Protein AF-A0A7V1PQR9-F1 (afdb_monomer)

pLDDT: mean 88.61, std 15.2, range [38.12, 98.69]

Solvent-accessible surface area (backbone atoms only — not comparable to full-atom values): 11289 Å² total; per-residue (Å²): 134,86,86,82,81,80,55,81,64,57,59,56,56,56,57,68,72,70,58,78,80,73,73,74,70,80,68,86,73,89,49,78,72,60,75,70,51,70,98,61,68,96,77,78,76,81,74,62,61,54,58,52,37,51,54,48,45,60,56,41,72,26,76,81,42,78,59,92,65,45,38,40,35,47,80,37,74,85,39,72,44,43,67,91,44,56,30,63,30,37,55,85,46,90,71,52,96,56,80,89,54,36,38,31,73,56,44,52,50,52,51,45,49,26,39,79,58,71,42,59,43,66,65,44,97,90,36,40,55,59,56,23,52,53,33,24,34,22,51,78,81,68,70,68,44,32,27,36,38,49,82,71,77,79,91,79,47,73,64,50,51,41,50,28,41,59,40,44,57,54,45,39,74,75,48,63,86,40,83,61,47,67,66,73,74,108

Foldseek 3Di:
DDDDDDDPVNVVVVVVVPDPPPPVVVPDDDDVVVVVDPPDDPDDDDPPLLVVLQVVLVQQVDQPDDDQQDDQKDKAQCFDQCNVDIAMAGDPDRVDPCSRWHFLLVLLVSCLSNVVSPHQCCADPNDHNLLRSCLQQQHPVPQLARFGGSDDHDDDDPCRRPNSRVSLVSSCVSPVPHDCSVVSVD

Structure (mmCIF, N/CA/C/O backbone):
data_AF-A0A7V1PQR9-F1
#
_entry.id   AF-A0A7V1PQR9-F1
#
loop_
_atom_site.group_PDB
_atom_site.id
_atom_site.type_symbol
_atom_site.label_atom_id
_atom_site.label_alt_id
_atom_site.label_comp_id
_atom_site.label_asym_id
_atom_site.label_entity_id
_atom_site.label_seq_id
_atom_site.pdbx_PDB_ins_code
_atom_site.Cartn_x
_atom_site.Cartn_y
_atom_site.Cartn_z
_atom_site.occupancy
_atom_site.B_iso_or_equiv
_atom_site.auth_seq_id
_atom_site.auth_comp_id
_atom_site.auth_asym_id
_atom_site.auth_atom_id
_atom_site.pdbx_PDB_model_num
ATOM 1 N N . MET A 1 1 ? -45.509 51.169 -51.512 1.00 40.53 1 MET A N 1
ATOM 2 C CA . MET A 1 1 ? -44.144 50.736 -51.896 1.00 40.53 1 MET A CA 1
ATOM 3 C C . MET A 1 1 ? -43.668 49.661 -50.926 1.00 40.53 1 MET A C 1
ATOM 5 O O . MET A 1 1 ? -44.058 49.693 -49.768 1.00 40.53 1 MET A O 1
ATOM 9 N N . ARG A 1 2 ? -42.967 48.651 -51.453 1.00 38.12 2 ARG A N 1
ATOM 10 C CA . ARG A 1 2 ? -42.814 47.282 -50.921 1.00 38.12 2 ARG A CA 1
ATOM 11 C C . ARG A 1 2 ? -42.112 47.197 -49.556 1.00 38.12 2 ARG A C 1
ATOM 13 O O . ARG A 1 2 ? -41.020 47.724 -49.393 1.00 38.12 2 ARG A O 1
ATOM 20 N N . ARG A 1 3 ? -42.704 46.436 -48.625 1.00 45.41 3 ARG A N 1
ATOM 21 C CA . ARG A 1 3 ? -42.020 45.905 -47.434 1.00 45.41 3 ARG A CA 1
ATOM 22 C C . ARG A 1 3 ? -41.082 44.777 -47.874 1.00 45.41 3 ARG A C 1
ATOM 24 O O . ARG A 1 3 ? -41.536 43.816 -48.491 1.00 45.41 3 ARG A O 1
ATOM 31 N N . VAL A 1 4 ? -39.791 44.910 -47.585 1.00 52.75 4 VAL A N 1
ATOM 32 C CA . VAL A 1 4 ? -38.786 43.867 -47.828 1.00 52.75 4 VAL A CA 1
ATOM 33 C C . VAL A 1 4 ? -38.905 42.839 -46.704 1.00 52.75 4 VAL A C 1
ATOM 35 O O . VAL A 1 4 ? -38.612 43.142 -45.551 1.00 52.75 4 VAL A O 1
ATOM 38 N N . PHE A 1 5 ? -39.378 41.635 -47.023 1.00 52.44 5 PHE A N 1
ATOM 39 C CA . PHE A 1 5 ? -39.342 40.502 -46.101 1.00 52.44 5 PHE A CA 1
ATOM 40 C C . PHE A 1 5 ? -37.932 39.910 -46.117 1.00 52.44 5 PHE A C 1
ATOM 42 O O . PHE A 1 5 ? -37.568 39.180 -47.037 1.00 52.44 5 PHE A O 1
ATOM 49 N N . ILE A 1 6 ? -37.132 40.234 -45.102 1.00 56.75 6 ILE A N 1
ATOM 50 C CA . ILE A 1 6 ? -35.874 39.531 -44.849 1.00 56.75 6 ILE A CA 1
ATOM 51 C C . ILE A 1 6 ? -36.242 38.183 -44.224 1.00 56.75 6 ILE A C 1
ATOM 53 O O . ILE A 1 6 ? -36.793 38.107 -43.127 1.00 56.75 6 ILE A O 1
ATOM 57 N N . SER A 1 7 ? -35.994 37.119 -44.982 1.00 58.34 7 SER A N 1
ATOM 58 C CA . SER A 1 7 ? -36.170 35.729 -44.570 1.00 58.34 7 SER A CA 1
ATOM 59 C C . SER A 1 7 ? -35.427 35.447 -43.255 1.00 58.34 7 SER A C 1
ATOM 61 O O . SER A 1 7 ? -34.261 35.816 -43.120 1.00 58.34 7 SER A O 1
ATOM 63 N N . LYS A 1 8 ? -36.057 34.738 -42.303 1.00 51.59 8 LYS A N 1
ATOM 64 C CA . LYS A 1 8 ? -35.401 34.249 -41.066 1.00 51.59 8 LYS A CA 1
ATOM 65 C C . LYS A 1 8 ? -34.130 33.434 -41.355 1.00 51.59 8 LYS A C 1
ATOM 67 O O . LYS A 1 8 ? -33.232 33.391 -40.522 1.00 51.59 8 LYS A O 1
ATOM 72 N N . TYR A 1 9 ? -34.030 32.845 -42.546 1.00 52.44 9 TYR A N 1
ATOM 73 C CA . TYR A 1 9 ? -32.863 32.090 -43.000 1.00 52.44 9 TYR A CA 1
ATOM 74 C C . TYR A 1 9 ? -31.692 32.981 -43.443 1.00 52.44 9 TYR A C 1
ATOM 76 O O . TYR A 1 9 ? -30.561 32.512 -43.503 1.00 52.44 9 TYR A O 1
ATOM 84 N N . PHE A 1 10 ? -31.926 34.272 -43.701 1.00 54.75 10 PHE A N 1
ATOM 85 C CA . PHE A 1 10 ? -30.875 35.213 -44.096 1.00 54.75 10 PHE A CA 1
ATOM 86 C C . PHE A 1 10 ? -29.907 35.502 -42.936 1.00 54.75 10 PHE A C 1
ATOM 88 O O . PHE A 1 10 ? -28.701 35.559 -43.141 1.00 54.75 10 PHE A O 1
ATOM 95 N N . TYR A 1 11 ? -30.413 35.583 -41.699 1.00 49.50 11 TYR A N 1
ATOM 96 C CA . TYR A 1 11 ? -29.569 35.731 -40.505 1.00 49.50 11 TYR A CA 1
ATOM 97 C C . TYR A 1 11 ? -28.765 34.462 -40.182 1.00 49.50 11 TYR A C 1
ATOM 99 O O . TYR A 1 11 ? -27.626 34.565 -39.737 1.00 49.50 11 TYR A O 1
ATOM 107 N N . VAL A 1 12 ? -29.311 33.272 -40.459 1.00 53.06 12 VAL A N 1
ATOM 108 C CA . VAL A 1 12 ? -28.615 31.989 -40.234 1.00 53.06 12 VAL A CA 1
ATOM 109 C C . VAL A 1 12 ? -27.435 31.822 -41.199 1.00 53.06 12 VAL A C 1
ATOM 111 O O . VAL A 1 12 ? -26.372 31.360 -40.794 1.00 53.06 12 VAL A O 1
ATOM 114 N N . ILE A 1 13 ? -27.584 32.270 -42.450 1.00 52.34 13 ILE A N 1
ATOM 115 C CA . ILE A 1 13 ? -26.511 32.225 -43.454 1.00 52.34 13 ILE A CA 1
ATOM 116 C C . ILE A 1 13 ? -25.397 33.234 -43.128 1.00 52.34 13 ILE A C 1
ATOM 118 O O . ILE A 1 13 ? -24.224 32.914 -43.286 1.00 52.34 13 ILE A O 1
ATOM 122 N N . VAL A 1 14 ? -25.731 34.425 -42.618 1.00 51.91 14 VAL A N 1
ATOM 123 C CA . VAL A 1 14 ? -24.725 35.449 -42.274 1.00 51.91 14 VAL A CA 1
ATOM 124 C C . VAL A 1 14 ? -23.941 35.093 -41.001 1.00 51.91 14 VAL A C 1
ATOM 126 O O . VAL A 1 14 ? -22.743 35.352 -40.941 1.00 51.91 14 VAL A O 1
ATOM 129 N N . ILE A 1 15 ? -24.564 34.442 -40.011 1.00 50.69 15 ILE A N 1
ATOM 130 C CA . ILE A 1 15 ? -23.875 34.002 -38.781 1.00 50.69 15 ILE A CA 1
ATOM 131 C C . ILE A 1 15 ? -22.962 32.790 -39.043 1.00 50.69 15 ILE A C 1
ATOM 133 O O . ILE A 1 15 ? -21.893 32.698 -38.445 1.00 50.69 15 ILE A O 1
ATOM 137 N N . GLY A 1 16 ? -23.321 31.903 -39.979 1.00 51.25 16 GLY A N 1
ATOM 138 C CA . GLY A 1 16 ? -22.489 30.750 -40.352 1.00 51.25 16 GLY A CA 1
ATOM 139 C C . GLY A 1 16 ? -21.206 31.096 -41.124 1.00 51.25 16 GLY A C 1
ATOM 140 O O . GLY A 1 16 ? -20.278 30.297 -41.131 1.00 51.25 16 GLY A O 1
ATOM 141 N N . ILE A 1 17 ? -21.132 32.279 -41.746 1.00 53.41 17 ILE A N 1
ATOM 142 C CA . ILE A 1 17 ? -19.969 32.731 -42.540 1.00 53.41 17 ILE A CA 1
ATOM 143 C C . ILE A 1 17 ? -18.980 33.565 -41.695 1.00 53.41 17 ILE A C 1
ATOM 145 O O . ILE A 1 17 ? -17.827 33.733 -42.081 1.00 53.41 17 ILE A O 1
ATOM 149 N N . LEU A 1 18 ? -19.399 34.066 -40.525 1.00 49.59 18 LEU A N 1
ATOM 150 C CA . LEU A 1 18 ? -18.611 34.973 -39.673 1.00 49.59 18 LEU A CA 1
ATOM 151 C C . LEU A 1 18 ? -17.954 34.314 -38.453 1.00 49.59 18 LEU A C 1
ATOM 153 O O . LEU A 1 18 ? -17.329 35.013 -37.658 1.00 49.59 18 LEU A O 1
ATOM 157 N N . LEU A 1 19 ? -18.054 32.994 -38.299 1.00 51.12 19 LEU A N 1
ATOM 158 C CA . LEU A 1 19 ? -17.208 32.265 -37.359 1.00 51.12 19 LEU A CA 1
ATOM 159 C C . LEU A 1 19 ? -15.910 31.900 -38.086 1.00 51.12 19 LEU A C 1
ATOM 161 O O . LEU A 1 19 ? -15.923 30.954 -38.877 1.00 51.12 19 LEU A O 1
ATOM 165 N N . PRO A 1 20 ? -14.782 32.600 -37.857 1.00 55.81 20 PRO A N 1
ATOM 166 C CA . PRO A 1 20 ? -13.506 32.010 -38.200 1.00 55.81 20 PRO A CA 1
ATOM 167 C C . PRO A 1 20 ? -13.397 30.738 -37.359 1.00 55.81 20 PRO A C 1
ATOM 169 O O . PRO A 1 20 ? -13.308 30.793 -36.130 1.00 55.81 20 PRO A O 1
ATOM 172 N N . LEU A 1 21 ? -13.440 29.587 -38.029 1.00 58.97 21 LEU A N 1
ATOM 173 C CA . LEU A 1 21 ? -12.837 28.357 -37.539 1.00 58.97 21 LEU A CA 1
ATOM 174 C C . LEU A 1 21 ? -11.347 28.659 -37.374 1.00 58.97 21 LEU A C 1
ATOM 176 O O . LEU A 1 21 ? -10.531 28.364 -38.241 1.00 58.97 21 LEU A O 1
ATOM 180 N N . ASN A 1 22 ? -10.995 29.315 -36.272 1.00 57.28 22 ASN A N 1
ATOM 181 C CA . ASN A 1 22 ? -9.644 29.281 -35.760 1.00 57.28 22 ASN A CA 1
ATOM 182 C C . ASN A 1 22 ? -9.464 27.867 -35.221 1.00 57.28 22 ASN A C 1
ATOM 184 O O . ASN A 1 22 ? -9.515 27.632 -34.015 1.00 57.28 22 ASN A O 1
ATOM 188 N N . GLU A 1 23 ? -9.274 26.913 -36.129 1.00 60.03 23 GLU A N 1
ATOM 189 C CA . GLU A 1 23 ? -8.441 25.778 -35.798 1.00 60.03 23 GLU A CA 1
ATOM 190 C C . GLU A 1 23 ? -7.076 26.375 -35.491 1.00 60.03 23 GLU A C 1
ATOM 192 O O . GLU A 1 23 ? -6.250 26.620 -36.369 1.00 60.03 23 GLU A O 1
ATOM 197 N N . VAL A 1 24 ? -6.860 26.694 -34.216 1.00 59.62 24 VAL A N 1
ATOM 198 C CA . VAL A 1 24 ? -5.515 26.797 -33.683 1.00 59.62 24 VAL A CA 1
ATOM 199 C C . VAL A 1 24 ? -4.986 25.374 -33.767 1.00 59.62 24 VAL A C 1
ATOM 201 O O . VAL A 1 24 ? -5.071 24.600 -32.817 1.00 59.62 24 VAL A O 1
ATOM 204 N N . LEU A 1 25 ? -4.515 25.000 -34.957 1.00 61.06 25 LEU A N 1
ATOM 205 C CA . LEU A 1 25 ? -3.634 23.870 -35.137 1.00 61.06 25 LEU A CA 1
AT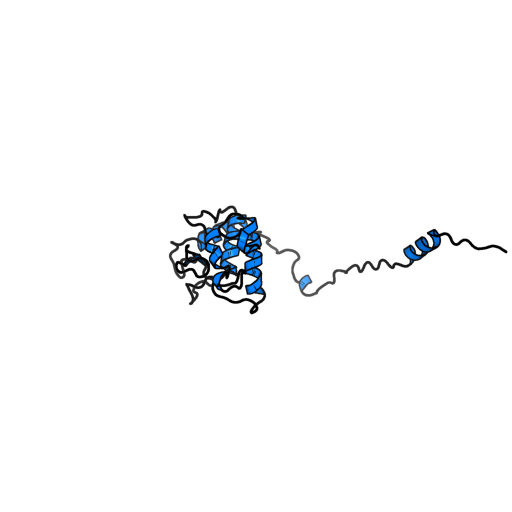OM 206 C C . LEU A 1 25 ? -2.440 24.204 -34.255 1.00 61.06 25 LEU A C 1
ATOM 208 O O . LEU A 1 25 ? -1.602 25.030 -34.618 1.00 61.06 25 LEU A O 1
ATOM 212 N N . SER A 1 26 ? -2.420 23.648 -33.044 1.00 65.06 26 SER A N 1
ATOM 213 C CA . SER A 1 26 ? -1.219 23.645 -32.228 1.00 65.06 26 SER A CA 1
ATOM 214 C C . SER A 1 26 ? -0.180 22.907 -33.057 1.00 65.06 26 SER A C 1
ATOM 216 O O . SER A 1 26 ? -0.230 21.689 -33.216 1.00 65.06 26 SER A O 1
ATOM 218 N N . GLN A 1 27 ? 0.669 23.675 -33.730 1.00 74.06 27 GLN A N 1
ATOM 219 C CA . GLN A 1 27 ? 1.678 23.119 -34.601 1.00 74.06 27 GLN A CA 1
ATOM 220 C C . GLN A 1 27 ? 2.786 22.623 -33.684 1.00 74.06 27 GLN A C 1
ATOM 222 O O . GLN A 1 27 ? 3.308 23.395 -32.878 1.00 74.06 27 GLN A O 1
ATOM 227 N N . GLN A 1 28 ? 3.100 21.329 -33.768 1.00 78.31 28 GLN A N 1
ATOM 228 C CA . GLN A 1 28 ? 4.215 20.754 -33.027 1.00 78.31 28 GLN A CA 1
ATOM 229 C C . GLN A 1 28 ? 5.465 21.590 -33.321 1.00 78.31 28 GLN A C 1
ATOM 231 O O . GLN A 1 28 ? 5.932 21.643 -34.460 1.00 78.31 28 GLN A O 1
ATOM 236 N N . ILE A 1 29 ? 5.986 22.269 -32.299 1.00 87.19 29 ILE A N 1
ATOM 237 C CA . ILE A 1 29 ? 7.233 23.018 -32.411 1.00 87.19 29 ILE A CA 1
ATOM 238 C C . ILE A 1 29 ? 8.400 22.069 -32.160 1.00 87.19 29 ILE A C 1
ATOM 240 O O . ILE A 1 29 ? 8.384 21.269 -31.224 1.00 87.19 29 ILE A O 1
ATOM 244 N N . SER A 1 30 ? 9.426 22.168 -32.999 1.00 88.19 30 SER A N 1
ATOM 245 C CA . SER A 1 30 ? 10.690 21.480 -32.759 1.00 88.19 30 SER A CA 1
ATOM 246 C C . SER A 1 30 ? 11.347 22.072 -31.513 1.00 88.19 30 SER A C 1
ATOM 248 O O . SER A 1 30 ? 11.599 23.278 -31.451 1.00 88.19 30 SER A O 1
ATOM 250 N N . ILE A 1 31 ? 11.667 21.228 -30.533 1.00 92.06 31 ILE A N 1
ATOM 251 C CA . ILE A 1 31 ? 12.425 21.622 -29.342 1.00 92.06 31 ILE A CA 1
ATOM 252 C C . ILE A 1 31 ? 13.823 21.041 -29.499 1.00 92.06 31 ILE A C 1
ATOM 254 O O . ILE A 1 31 ? 14.006 19.841 -29.332 1.00 92.06 31 ILE A O 1
ATOM 258 N N . SER A 1 32 ? 14.831 21.880 -29.763 1.00 94.00 32 SER A N 1
ATOM 259 C CA . SER A 1 32 ? 16.186 21.427 -30.131 1.00 94.00 32 SER A CA 1
ATOM 260 C C . SER A 1 32 ? 16.828 20.437 -29.1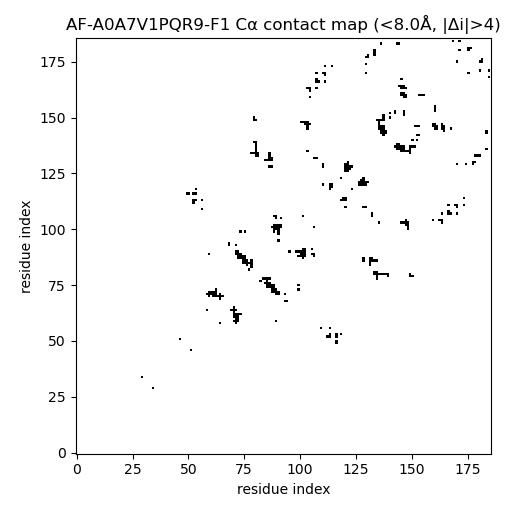52 1.00 94.00 32 SER A C 1
ATOM 262 O O . SER A 1 32 ? 17.727 19.699 -29.538 1.00 94.00 32 SER A O 1
ATOM 264 N N . ARG A 1 33 ? 16.403 20.425 -27.880 1.00 92.00 33 ARG A N 1
ATOM 265 C CA . ARG A 1 33 ? 16.838 19.438 -26.880 1.00 92.00 33 ARG A CA 1
ATOM 266 C C . ARG A 1 33 ? 16.172 18.071 -27.066 1.00 92.00 33 ARG A C 1
ATOM 268 O O . ARG A 1 33 ? 16.842 17.065 -26.880 1.00 92.00 33 ARG A O 1
ATOM 275 N N . ILE A 1 34 ? 14.884 18.046 -27.399 1.00 88.38 34 ILE A N 1
ATOM 276 C CA . ILE A 1 34 ? 14.120 16.817 -27.649 1.00 88.38 34 ILE A CA 1
ATOM 277 C C . ILE A 1 34 ? 14.572 16.179 -28.960 1.00 88.38 34 ILE A C 1
ATOM 279 O O . ILE A 1 34 ? 14.775 14.977 -28.990 1.00 88.38 34 ILE A O 1
ATOM 283 N N . GLU A 1 35 ? 14.874 16.979 -29.986 1.00 91.88 35 GLU A N 1
ATOM 284 C CA . GLU A 1 35 ? 15.415 16.474 -31.262 1.00 91.88 35 GLU A CA 1
ATOM 285 C C . GLU A 1 35 ? 16.781 15.771 -31.121 1.00 91.88 35 GLU A C 1
ATOM 287 O O . GLU A 1 35 ? 17.211 15.053 -32.019 1.00 91.88 35 GLU A O 1
ATOM 292 N N . GLN A 1 36 ? 17.497 15.981 -30.007 1.00 91.50 36 GLN A N 1
ATOM 293 C CA . GLN A 1 36 ? 18.735 15.249 -29.700 1.00 91.50 36 GLN A CA 1
ATOM 294 C C . GLN A 1 36 ? 18.465 13.859 -29.112 1.00 91.50 36 GLN A C 1
ATOM 296 O O . GLN A 1 36 ? 19.373 13.028 -29.082 1.00 91.50 36 GLN A O 1
ATOM 301 N N . MET A 1 37 ? 17.254 13.609 -28.608 1.00 89.00 37 MET A N 1
ATOM 302 C CA . MET A 1 37 ? 16.855 12.298 -28.119 1.00 89.00 37 MET A CA 1
ATOM 303 C C . MET A 1 37 ? 16.482 11.429 -29.324 1.00 89.00 37 MET A C 1
ATOM 305 O O . MET A 1 37 ? 15.690 11.854 -30.164 1.00 89.00 37 MET A O 1
ATOM 309 N N . PRO A 1 38 ? 17.030 10.211 -29.447 1.00 86.00 38 PRO A N 1
ATOM 310 C CA . PRO A 1 38 ? 16.602 9.310 -30.502 1.00 86.00 38 PRO A CA 1
ATOM 311 C C . PRO A 1 38 ? 15.121 8.957 -30.305 1.00 86.00 38 PRO A C 1
ATOM 313 O O . PRO A 1 38 ? 14.692 8.678 -29.187 1.00 86.00 38 PRO A O 1
ATOM 316 N N . ASN A 1 39 ? 14.353 8.915 -31.399 1.00 83.62 39 ASN A N 1
ATOM 317 C CA . ASN A 1 39 ? 12.920 8.569 -31.374 1.00 83.62 39 ASN A CA 1
ATOM 318 C C . ASN A 1 39 ? 12.636 7.184 -30.764 1.00 83.62 39 ASN A C 1
ATOM 320 O O . ASN A 1 39 ? 11.523 6.908 -30.327 1.00 83.62 39 ASN A O 1
ATOM 324 N N . SER A 1 40 ? 13.641 6.309 -30.745 1.00 80.19 40 SER A N 1
ATOM 325 C CA . SER A 1 40 ? 13.613 5.016 -30.073 1.00 80.19 40 SER A CA 1
ATOM 326 C C . SER A 1 40 ? 15.014 4.665 -29.565 1.00 80.19 40 SER A C 1
ATOM 328 O O . SER A 1 40 ? 15.990 4.925 -30.278 1.00 80.19 40 SER A O 1
ATOM 330 N N . PRO A 1 41 ? 15.155 4.039 -28.386 1.00 80.69 41 PRO A N 1
ATOM 331 C CA . PRO A 1 41 ? 16.448 3.536 -27.936 1.00 80.69 41 PRO A CA 1
ATOM 332 C C . PRO A 1 41 ? 16.974 2.448 -28.889 1.00 80.69 41 PRO A C 1
ATOM 334 O O . PRO A 1 41 ? 16.199 1.695 -29.477 1.00 80.69 41 PRO A O 1
ATOM 337 N N . SER A 1 42 ? 18.299 2.361 -29.049 1.00 75.94 42 SER A N 1
ATOM 338 C CA . SER A 1 42 ? 18.962 1.442 -29.994 1.00 75.94 42 SER A CA 1
ATOM 339 C C . SER A 1 42 ? 18.779 -0.043 -29.657 1.00 75.94 42 SER A C 1
ATOM 341 O O . SER A 1 42 ? 18.945 -0.891 -30.528 1.00 75.94 42 SER A O 1
ATOM 343 N N . SER A 1 43 ? 18.421 -0.351 -28.409 1.00 80.56 43 SER A N 1
ATOM 344 C CA . SER A 1 43 ? 18.073 -1.686 -27.914 1.00 80.56 43 SER A CA 1
ATOM 345 C C . SER A 1 43 ? 16.868 -1.574 -26.976 1.00 80.56 43 SER A C 1
ATOM 347 O O . SER A 1 43 ? 17.012 -1.540 -25.753 1.00 80.56 43 SER A O 1
ATOM 349 N N . PHE A 1 44 ? 15.674 -1.411 -27.543 1.00 77.44 44 PHE A N 1
ATOM 350 C CA . PHE A 1 44 ? 14.448 -1.360 -26.753 1.00 77.44 44 PHE A CA 1
ATOM 351 C C . PHE A 1 44 ? 14.046 -2.768 -26.308 1.00 77.44 44 PHE A C 1
ATOM 353 O O . PHE A 1 44 ? 13.426 -3.511 -27.066 1.00 77.44 44 PHE A O 1
ATOM 360 N N . GLU A 1 45 ? 14.395 -3.126 -25.077 1.00 83.62 45 GLU A N 1
ATOM 361 C CA . GLU A 1 45 ? 13.851 -4.302 -24.403 1.00 83.62 45 GLU A CA 1
ATOM 362 C C . GLU A 1 45 ? 12.801 -3.835 -23.395 1.00 83.62 45 GLU A C 1
ATOM 364 O O . GLU A 1 45 ? 13.107 -3.057 -22.492 1.00 83.62 45 GLU A O 1
ATOM 369 N N . ILE A 1 46 ? 11.549 -4.266 -23.574 1.00 85.31 46 ILE A N 1
ATOM 370 C CA . ILE A 1 46 ? 10.497 -4.053 -22.575 1.00 85.31 46 ILE A CA 1
ATOM 371 C C . ILE A 1 46 ? 10.651 -5.164 -21.532 1.00 85.31 46 ILE A C 1
ATOM 373 O O . ILE A 1 46 ? 10.480 -6.331 -21.895 1.00 85.31 46 ILE A O 1
ATOM 377 N N . PRO A 1 47 ? 10.944 -4.840 -20.258 1.00 88.94 47 PRO A N 1
ATOM 378 C CA . PRO A 1 47 ? 10.934 -5.835 -19.196 1.00 88.94 47 PRO A CA 1
ATOM 379 C C . PRO A 1 47 ? 9.562 -6.500 -19.094 1.00 88.94 47 PRO A C 1
ATOM 381 O O . PRO A 1 47 ? 8.535 -5.852 -19.310 1.00 88.94 47 PRO A O 1
ATOM 384 N N . ASP A 1 48 ? 9.523 -7.768 -18.690 1.00 94.81 48 ASP A N 1
ATOM 385 C CA . ASP A 1 48 ? 8.267 -8.372 -18.251 1.00 94.81 48 ASP A CA 1
ATOM 386 C C . ASP A 1 48 ? 7.845 -7.721 -16.926 1.00 94.81 48 ASP A C 1
ATOM 388 O O . ASP A 1 48 ? 8.194 -8.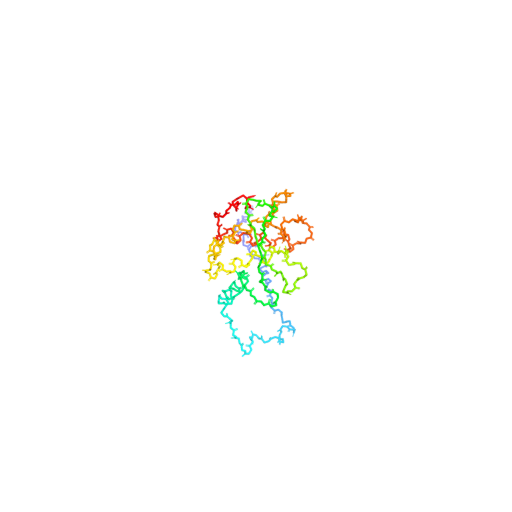177 -15.838 1.00 94.81 48 ASP A O 1
ATOM 392 N N . TRP A 1 49 ? 7.114 -6.609 -17.023 1.00 94.62 49 TRP A N 1
ATOM 393 C CA . TRP A 1 49 ? 6.681 -5.820 -15.872 1.00 94.62 49 TRP A CA 1
ATOM 394 C C . TRP A 1 49 ? 5.810 -6.614 -14.903 1.00 94.62 49 TRP A C 1
ATOM 396 O O . TRP A 1 49 ? 5.840 -6.345 -13.703 1.00 94.62 49 TRP A O 1
ATOM 406 N N . LYS A 1 50 ? 5.072 -7.612 -15.402 1.00 96.38 50 LYS A N 1
ATOM 407 C CA . LYS A 1 50 ? 4.302 -8.508 -14.544 1.00 96.38 50 LYS A CA 1
ATOM 408 C C . LYS A 1 50 ? 5.245 -9.374 -13.715 1.00 96.38 50 LYS A C 1
ATOM 410 O O . LYS A 1 50 ? 5.062 -9.468 -12.505 1.00 96.38 50 LYS A O 1
ATOM 415 N N . ASN A 1 51 ? 6.259 -9.973 -14.338 1.00 97.19 51 ASN A N 1
ATOM 416 C CA . ASN A 1 51 ? 7.239 -10.771 -13.604 1.00 97.19 51 ASN A CA 1
ATOM 417 C C . ASN A 1 51 ? 8.046 -9.917 -12.612 1.00 97.19 51 ASN A C 1
ATOM 419 O O . ASN A 1 51 ? 8.206 -10.316 -11.465 1.00 97.19 51 ASN A O 1
ATOM 423 N N . VAL A 1 52 ? 8.455 -8.705 -13.003 1.00 96.62 52 VAL A N 1
ATOM 424 C CA . VAL A 1 52 ? 9.136 -7.755 -12.102 1.00 96.62 52 VAL A CA 1
ATOM 425 C C . VAL A 1 52 ? 8.282 -7.444 -10.869 1.00 96.62 52 VAL A C 1
ATOM 427 O O . VAL A 1 52 ? 8.797 -7.440 -9.754 1.00 96.62 52 VAL A O 1
ATOM 430 N N . ALA A 1 53 ? 6.975 -7.220 -11.036 1.00 96.94 53 ALA A N 1
ATOM 431 C CA . ALA A 1 53 ? 6.072 -6.964 -9.914 1.00 96.94 53 ALA A CA 1
ATOM 432 C C . ALA A 1 53 ? 5.915 -8.184 -8.987 1.00 96.94 53 ALA A C 1
ATOM 434 O O . ALA A 1 53 ? 5.882 -8.021 -7.767 1.00 96.94 53 ALA A O 1
ATOM 435 N N . ILE A 1 54 ? 5.861 -9.398 -9.544 1.00 98.38 54 ILE A N 1
ATOM 436 C CA . ILE A 1 54 ? 5.789 -10.653 -8.775 1.00 98.38 54 ILE A CA 1
ATOM 437 C C . ILE A 1 54 ? 7.082 -10.893 -7.982 1.00 98.38 54 ILE A C 1
ATOM 439 O O . ILE A 1 54 ? 7.034 -11.276 -6.810 1.00 98.38 54 ILE A O 1
ATOM 443 N N . GLU A 1 55 ? 8.240 -10.659 -8.597 1.00 98.19 55 GLU A N 1
ATOM 444 C CA . GLU A 1 55 ? 9.545 -10.794 -7.944 1.00 98.19 55 GLU A CA 1
ATOM 445 C C . GLU A 1 55 ? 9.740 -9.741 -6.849 1.00 98.19 55 GLU A C 1
ATOM 447 O O . GLU A 1 55 ? 10.201 -10.069 -5.753 1.00 98.19 55 GLU A O 1
ATOM 452 N N . TYR A 1 56 ? 9.326 -8.497 -7.107 1.00 97.69 56 TYR A N 1
ATOM 453 C CA . TYR A 1 56 ? 9.319 -7.437 -6.105 1.00 97.69 56 TYR A CA 1
ATOM 454 C C . TYR A 1 56 ? 8.441 -7.807 -4.905 1.00 97.69 56 TYR A C 1
ATOM 456 O O . TYR A 1 56 ? 8.913 -7.745 -3.772 1.00 97.69 56 TYR A O 1
ATOM 464 N N . ASP A 1 57 ? 7.199 -8.248 -5.136 1.00 98.56 57 ASP A N 1
ATOM 465 C CA . ASP A 1 57 ? 6.291 -8.684 -4.070 1.00 98.56 57 ASP A CA 1
ATOM 466 C C . ASP A 1 57 ? 6.903 -9.816 -3.228 1.00 98.56 57 ASP A C 1
ATOM 468 O O . ASP A 1 57 ? 6.931 -9.733 -1.998 1.00 98.56 57 ASP A O 1
ATOM 472 N N . SER A 1 58 ? 7.485 -10.819 -3.890 1.00 98.12 58 SER A N 1
ATOM 473 C CA . SER A 1 58 ? 8.145 -11.956 -3.236 1.00 98.12 58 SER A CA 1
ATOM 474 C C . SER A 1 58 ? 9.318 -11.532 -2.347 1.0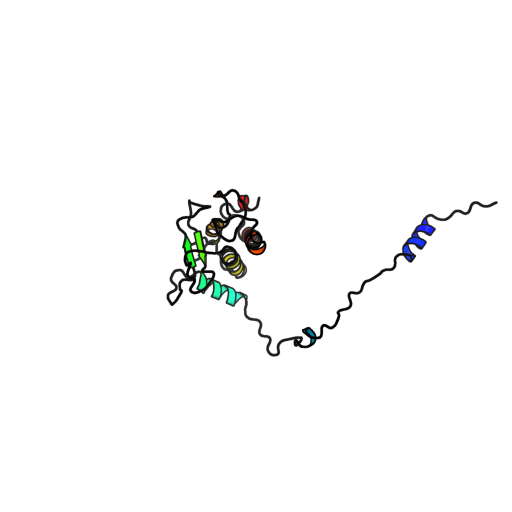0 98.12 58 SER A C 1
ATOM 476 O O . SER A 1 58 ? 9.549 -12.142 -1.302 1.00 98.12 58 SER A O 1
ATOM 478 N N . LEU A 1 59 ? 10.060 -10.495 -2.743 1.00 97.81 59 LEU A N 1
ATOM 479 C CA . LEU A 1 59 ? 11.148 -9.930 -1.949 1.00 97.81 59 LEU A CA 1
ATOM 480 C C . LEU A 1 59 ? 10.612 -9.128 -0.758 1.00 97.81 59 LEU A C 1
ATOM 482 O O . LEU A 1 59 ? 11.038 -9.356 0.376 1.00 97.81 59 LEU A O 1
ATOM 486 N N . VAL A 1 60 ? 9.704 -8.178 -1.001 1.00 97.50 60 VAL A N 1
ATOM 487 C CA . VAL A 1 60 ? 9.316 -7.209 0.032 1.00 97.50 60 VAL A CA 1
ATOM 488 C C . VAL A 1 60 ? 8.350 -7.785 1.059 1.00 97.50 60 VAL A C 1
ATOM 490 O O . VAL A 1 60 ? 8.408 -7.358 2.201 1.00 97.50 60 VAL A O 1
ATOM 493 N N . TYR A 1 61 ? 7.535 -8.789 0.719 1.00 98.44 61 TYR A N 1
ATOM 494 C CA . TYR A 1 61 ? 6.611 -9.451 1.655 1.00 98.44 61 TYR A CA 1
ATOM 495 C C . TYR A 1 61 ? 7.198 -10.706 2.327 1.00 98.44 61 TYR A C 1
ATOM 497 O O . TYR A 1 61 ? 6.471 -11.495 2.940 1.00 98.44 61 TYR A O 1
ATOM 505 N N . ASN A 1 62 ? 8.517 -10.904 2.258 1.00 98.06 62 ASN A N 1
ATOM 506 C CA . ASN A 1 62 ? 9.189 -12.005 2.940 1.00 98.06 62 ASN A CA 1
ATOM 507 C C . ASN A 1 62 ? 9.620 -11.615 4.363 1.00 98.06 62 ASN A C 1
ATOM 509 O O . ASN A 1 62 ? 10.714 -11.099 4.586 1.00 98.06 62 ASN A O 1
ATOM 513 N N . LEU A 1 63 ? 8.775 -11.947 5.343 1.00 97.56 63 LEU A N 1
ATOM 514 C CA . LEU A 1 63 ? 9.051 -11.754 6.775 1.00 97.56 63 LEU A CA 1
ATOM 515 C C . LEU A 1 63 ? 10.266 -12.545 7.292 1.00 97.56 63 LEU A C 1
ATOM 517 O O . LEU A 1 63 ? 10.822 -12.196 8.328 1.00 97.56 63 LEU A O 1
ATOM 521 N N . ASN A 1 64 ? 10.669 -13.605 6.589 1.00 97.62 64 ASN A N 1
ATOM 522 C CA . ASN A 1 64 ? 11.788 -14.470 6.970 1.00 97.62 64 ASN A CA 1
ATOM 523 C C . ASN A 1 64 ? 13.058 -14.177 6.158 1.00 97.62 64 ASN A C 1
ATOM 525 O O . ASN A 1 64 ? 14.019 -14.948 6.222 1.00 97.62 64 ASN A O 1
ATOM 529 N N . ALA A 1 65 ? 13.066 -13.107 5.356 1.00 97.62 65 ALA A N 1
ATOM 530 C CA . ALA A 1 65 ? 14.238 -12.717 4.594 1.00 97.62 65 ALA A CA 1
ATOM 531 C C . ALA A 1 65 ? 15.394 -12.381 5.547 1.00 97.62 65 ALA A C 1
ATOM 533 O O . ALA A 1 65 ? 15.223 -11.649 6.519 1.00 97.62 65 ALA A O 1
ATOM 534 N N . ALA A 1 66 ? 16.576 -12.918 5.250 1.00 97.25 66 ALA A N 1
ATOM 535 C CA . ALA A 1 66 ? 17.779 -12.725 6.044 1.00 97.25 66 ALA A CA 1
ATOM 536 C C . ALA A 1 66 ? 18.884 -12.117 5.182 1.00 97.25 66 ALA A C 1
ATOM 538 O O . ALA A 1 66 ? 19.053 -12.483 4.019 1.00 97.25 66 ALA A O 1
ATOM 539 N N . GLY A 1 67 ? 19.647 -11.200 5.766 1.00 96.44 67 GLY A N 1
ATOM 540 C CA . GLY A 1 67 ? 20.707 -10.466 5.091 1.00 96.44 67 GLY A CA 1
ATOM 541 C C . GLY A 1 67 ? 20.844 -9.065 5.667 1.00 96.44 67 GLY A C 1
ATOM 542 O O . GLY A 1 67 ? 20.097 -8.668 6.561 1.00 96.44 67 GLY A O 1
ATOM 543 N N . GLU A 1 68 ? 21.811 -8.314 5.158 1.00 96.25 68 GLU A N 1
ATOM 544 C CA . GLU A 1 68 ? 21.962 -6.910 5.524 1.00 96.25 68 GLU A CA 1
ATOM 545 C C . GLU A 1 68 ? 20.699 -6.128 5.121 1.00 96.25 68 GLU A C 1
ATOM 547 O O . GLU A 1 68 ? 20.254 -6.210 3.978 1.00 96.25 68 GLU A O 1
ATOM 552 N N . TYR A 1 69 ? 20.106 -5.413 6.084 1.00 95.62 69 TYR A N 1
ATOM 553 C CA . TYR A 1 69 ? 18.867 -4.630 5.938 1.00 95.62 69 TYR A CA 1
ATOM 554 C C . TYR A 1 69 ? 17.578 -5.414 5.626 1.00 95.62 69 TYR A C 1
ATOM 556 O O . TYR A 1 69 ? 16.576 -4.797 5.272 1.00 95.62 69 TYR A O 1
ATOM 564 N N . LEU A 1 70 ? 17.579 -6.743 5.774 1.00 96.94 70 LEU A N 1
ATOM 565 C CA . LEU A 1 70 ? 16.388 -7.585 5.623 1.00 96.94 70 LEU A CA 1
ATOM 566 C C . LEU A 1 70 ? 15.823 -8.012 6.991 1.00 96.94 70 LEU A C 1
ATOM 568 O O . LEU A 1 70 ? 16.601 -8.168 7.938 1.00 96.94 70 LEU A O 1
ATOM 572 N N . PRO A 1 71 ? 14.498 -8.242 7.104 1.00 97.31 71 PRO A N 1
ATOM 573 C CA . PRO A 1 71 ? 13.468 -8.157 6.054 1.00 97.31 71 PRO A CA 1
ATOM 574 C C . PRO A 1 71 ? 13.088 -6.718 5.659 1.00 97.31 71 PRO A C 1
ATOM 576 O O . PRO A 1 71 ? 13.346 -5.779 6.402 1.00 97.31 71 PRO A O 1
ATOM 579 N N . LEU A 1 72 ? 12.454 -6.547 4.487 1.00 97.44 72 LEU A N 1
ATOM 580 C CA . LEU A 1 72 ? 11.972 -5.231 4.020 1.00 97.44 72 LEU A CA 1
ATOM 581 C C . LEU A 1 72 ? 10.590 -4.836 4.579 1.00 97.44 72 LEU A C 1
ATOM 583 O O . LEU A 1 72 ? 10.151 -3.696 4.411 1.00 97.44 72 LEU A O 1
ATOM 587 N N . ILE A 1 73 ? 9.927 -5.779 5.243 1.00 97.94 73 ILE A N 1
ATOM 588 C CA . ILE A 1 73 ? 8.599 -5.667 5.843 1.00 97.94 73 ILE A CA 1
ATOM 589 C C . ILE A 1 73 ? 8.684 -5.884 7.350 1.00 97.94 73 ILE A C 1
ATOM 591 O O . ILE A 1 73 ? 9.476 -6.695 7.831 1.00 97.94 73 ILE A O 1
ATOM 595 N N . PHE A 1 74 ? 7.812 -5.213 8.094 1.00 97.25 74 PHE A N 1
ATOM 596 C CA . PHE A 1 74 ? 7.654 -5.408 9.531 1.00 97.25 74 PHE A CA 1
ATOM 597 C C . PHE A 1 74 ? 6.181 -5.332 9.944 1.00 97.25 74 PHE A C 1
ATOM 599 O O . PHE A 1 74 ? 5.372 -4.662 9.303 1.00 97.25 74 PHE A O 1
ATOM 606 N N . ILE A 1 75 ? 5.831 -6.020 11.033 1.00 97.69 75 ILE A N 1
ATOM 607 C CA . ILE A 1 75 ? 4.473 -6.040 11.595 1.00 97.69 75 ILE A CA 1
ATOM 608 C C . ILE A 1 75 ? 4.338 -4.953 12.662 1.00 97.69 75 ILE A C 1
ATOM 610 O O . ILE A 1 75 ? 5.198 -4.803 13.529 1.00 97.69 75 ILE A O 1
ATOM 614 N N . ILE A 1 76 ? 3.221 -4.233 12.631 1.00 96.19 76 ILE A N 1
ATOM 615 C CA . ILE A 1 76 ? 2.843 -3.219 13.615 1.00 96.19 76 ILE A CA 1
ATOM 616 C C . ILE A 1 76 ? 1.731 -3.808 14.483 1.00 96.19 76 ILE A C 1
ATOM 618 O O . ILE A 1 76 ? 0.623 -4.032 14.007 1.00 96.19 76 ILE A O 1
ATOM 622 N N . THR A 1 77 ? 2.007 -4.069 15.761 1.00 95.50 77 THR A N 1
ATOM 623 C CA . THR A 1 77 ? 1.020 -4.674 16.678 1.00 95.50 77 THR A CA 1
ATOM 624 C C . THR A 1 77 ? 0.251 -3.657 17.519 1.00 95.50 77 THR A C 1
ATOM 626 O O . THR A 1 77 ? -0.803 -3.974 18.053 1.00 95.50 77 THR A O 1
ATOM 629 N N . ASN A 1 78 ? 0.773 -2.437 17.658 1.00 92.75 78 ASN A N 1
ATOM 630 C CA . ASN A 1 78 ? 0.169 -1.365 18.453 1.00 92.75 78 ASN A CA 1
ATOM 631 C C . ASN A 1 78 ? -0.428 -0.304 17.524 1.00 92.75 78 ASN A C 1
ATOM 633 O O . ASN A 1 78 ? 0.081 0.813 17.429 1.00 92.75 78 ASN A O 1
ATOM 637 N N . THR A 1 79 ? -1.467 -0.693 16.797 1.00 95.38 79 THR A N 1
ATOM 638 C CA . THR A 1 79 ? -2.163 0.148 15.822 1.00 95.38 79 THR A CA 1
ATOM 639 C C . THR A 1 79 ? -2.953 1.274 16.492 1.00 95.38 79 THR A C 1
ATOM 641 O O . THR A 1 79 ? -3.516 1.146 17.587 1.00 95.38 79 THR A O 1
ATOM 644 N N . ILE A 1 80 ? -2.968 2.423 15.827 1.00 95.19 80 ILE A N 1
ATOM 645 C CA . ILE A 1 80 ? -3.600 3.657 16.267 1.00 95.19 80 ILE A CA 1
ATOM 646 C C . ILE A 1 80 ? -5.010 3.729 15.714 1.00 95.19 80 ILE A C 1
ATOM 648 O O . ILE A 1 80 ? -5.915 3.976 16.497 1.00 95.19 80 ILE A O 1
ATOM 652 N N . ASN A 1 81 ? -5.246 3.513 14.425 1.00 96.50 81 ASN A N 1
ATOM 653 C CA . ASN A 1 81 ? -6.578 3.709 13.851 1.00 96.50 81 ASN A CA 1
ATOM 654 C C . ASN A 1 81 ? -7.467 2.471 14.037 1.00 96.50 81 ASN A C 1
ATOM 656 O O . ASN A 1 81 ? -8.660 2.615 14.318 1.00 96.50 81 ASN A O 1
ATOM 660 N N . TYR A 1 82 ? -6.864 1.277 14.018 1.00 96.31 82 TYR A N 1
ATOM 661 C CA . TYR A 1 82 ? -7.560 -0.013 14.100 1.00 96.31 82 TYR A CA 1
ATOM 662 C C . TYR A 1 82 ? -6.987 -0.926 15.203 1.00 96.31 82 TYR A C 1
ATOM 664 O O . TYR A 1 82 ? -6.376 -1.949 14.905 1.00 96.31 82 TYR A O 1
ATOM 672 N N . PRO A 1 83 ? -7.220 -0.625 16.497 1.00 95.38 83 PRO A N 1
ATOM 673 C CA . PRO A 1 83 ? -6.549 -1.276 17.639 1.00 95.38 83 PRO A CA 1
ATOM 674 C C . PRO A 1 83 ? -6.828 -2.779 17.803 1.00 95.38 83 PRO A C 1
ATOM 676 O O . PRO A 1 83 ? -6.172 -3.442 18.600 1.00 95.38 83 PRO A O 1
ATOM 679 N N . ALA A 1 84 ? -7.867 -3.297 17.146 1.00 94.56 84 ALA A N 1
ATOM 680 C CA . ALA A 1 84 ? -8.291 -4.689 17.266 1.00 94.56 84 ALA A CA 1
ATOM 681 C C . ALA A 1 84 ? -7.546 -5.624 16.297 1.00 94.56 84 ALA A C 1
ATOM 683 O O . ALA A 1 84 ? -7.744 -6.836 16.359 1.00 94.56 84 ALA A O 1
ATOM 684 N N . GLN A 1 85 ? -6.707 -5.079 15.410 1.00 94.50 85 GLN A N 1
ATOM 685 C CA . GLN A 1 85 ? -5.942 -5.842 14.429 1.00 94.50 85 GLN A CA 1
ATOM 686 C C . GLN A 1 85 ? -4.523 -5.293 14.283 1.00 94.50 85 GLN A C 1
ATOM 688 O O . GLN A 1 85 ? -4.262 -4.115 14.525 1.00 94.50 85 GLN A O 1
ATOM 693 N N . ASN A 1 86 ? -3.606 -6.162 13.862 1.00 97.19 86 ASN A N 1
ATOM 694 C CA . ASN A 1 86 ? -2.259 -5.747 13.489 1.00 97.19 86 ASN A CA 1
ATOM 695 C C . ASN A 1 86 ? -2.285 -4.981 12.159 1.00 97.19 86 ASN A C 1
ATOM 697 O O . ASN A 1 86 ? -3.187 -5.150 11.341 1.00 97.19 86 ASN A O 1
ATOM 701 N N . SER A 1 87 ? -1.234 -4.208 11.920 1.00 97.56 87 SER A N 1
ATOM 702 C CA . SER A 1 87 ? -0.898 -3.613 10.631 1.00 97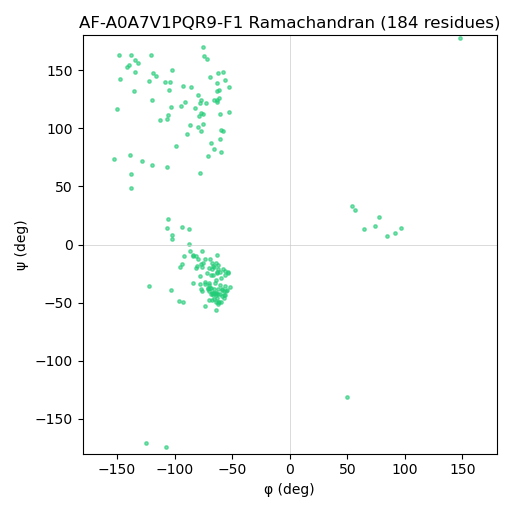.56 87 SER A CA 1
ATOM 703 C C . SER A 1 87 ? 0.529 -4.008 10.225 1.00 97.56 87 SER A C 1
ATOM 705 O O . SER A 1 87 ? 1.142 -4.889 10.834 1.00 97.56 87 SER A O 1
ATOM 707 N N . PHE A 1 88 ? 1.061 -3.404 9.171 1.00 98.00 88 PHE A N 1
ATOM 708 C CA . PHE A 1 88 ? 2.418 -3.612 8.691 1.00 98.00 88 PHE A CA 1
ATOM 709 C C . PHE A 1 88 ? 2.962 -2.338 8.056 1.00 98.00 88 PHE A C 1
ATOM 711 O O . PHE A 1 88 ? 2.213 -1.432 7.695 1.00 98.00 88 PHE A O 1
ATOM 718 N N . GLY A 1 89 ? 4.278 -2.299 7.896 1.00 97.50 89 GLY A N 1
ATOM 719 C CA . GLY A 1 89 ? 4.954 -1.303 7.087 1.00 97.50 89 GLY A CA 1
ATOM 720 C C . GLY A 1 89 ? 5.998 -1.948 6.189 1.00 97.50 89 GLY A C 1
ATOM 721 O O . GLY A 1 89 ? 6.474 -3.055 6.449 1.00 97.50 89 GLY A O 1
ATOM 722 N N . LEU A 1 90 ? 6.354 -1.224 5.134 1.00 97.44 90 LEU A N 1
ATOM 723 C CA . LEU A 1 90 ? 7.529 -1.492 4.315 1.00 97.44 90 LEU A CA 1
ATOM 724 C C . LEU A 1 90 ? 8.562 -0.403 4.593 1.00 97.44 90 LEU A C 1
ATOM 726 O O . LEU A 1 90 ? 8.203 0.771 4.717 1.00 97.44 90 LEU A O 1
ATOM 730 N N . HIS A 1 91 ? 9.839 -0.769 4.670 1.00 95.69 91 HIS A N 1
ATOM 731 C CA . HIS A 1 91 ? 10.900 0.226 4.780 1.00 95.69 91 HIS A CA 1
ATOM 732 C C . HIS A 1 91 ? 10.934 1.098 3.519 1.00 95.69 91 HIS A C 1
ATOM 734 O O . HIS A 1 91 ? 11.126 0.597 2.413 1.00 95.69 91 HIS A O 1
ATOM 740 N N . SER A 1 92 ? 10.794 2.414 3.685 1.00 91.06 92 SER A N 1
ATOM 741 C CA . SER A 1 92 ? 10.883 3.374 2.573 1.00 91.06 92 SER A CA 1
ATOM 742 C C . SER A 1 92 ? 12.287 3.486 1.984 1.00 91.06 92 SER A C 1
ATOM 744 O O . SER A 1 92 ? 12.455 3.810 0.813 1.00 91.06 92 SER A O 1
ATOM 746 N N . TYR A 1 93 ? 13.300 3.191 2.801 1.00 92.44 93 TYR A N 1
ATOM 747 C CA . TYR A 1 93 ? 14.702 3.192 2.407 1.00 92.44 93 TYR A CA 1
ATOM 748 C C . TYR A 1 93 ? 15.378 1.945 2.964 1.00 92.44 93 TYR A C 1
ATOM 750 O O . TYR A 1 93 ? 15.260 1.643 4.156 1.00 92.44 93 TYR A O 1
ATOM 758 N N . VAL A 1 94 ? 16.125 1.245 2.114 1.00 94.06 94 VAL A N 1
ATOM 759 C CA . VAL A 1 94 ? 16.994 0.148 2.548 1.00 94.06 94 VAL A CA 1
ATOM 760 C C . VAL A 1 94 ? 18.065 0.725 3.477 1.00 94.06 94 VAL A C 1
ATOM 762 O O . VAL A 1 94 ? 18.747 1.682 3.117 1.00 94.06 94 VAL A O 1
ATOM 765 N N . GLY A 1 95 ? 18.173 0.180 4.690 1.00 93.00 95 GLY A N 1
ATOM 766 C CA . GLY A 1 95 ? 19.085 0.696 5.717 1.00 93.00 95 GLY A CA 1
ATOM 767 C C . GLY A 1 95 ? 18.606 1.961 6.434 1.00 93.00 95 GLY A C 1
ATOM 768 O O . GLY A 1 95 ? 19.422 2.707 6.971 1.00 93.00 95 GLY A O 1
ATOM 769 N N . THR A 1 96 ? 17.294 2.219 6.458 1.00 92.12 96 THR A N 1
ATOM 770 C CA . THR A 1 96 ? 16.711 3.332 7.222 1.00 92.12 96 THR A CA 1
ATOM 771 C C . THR A 1 96 ? 17.078 3.291 8.713 1.00 92.12 96 THR A C 1
ATOM 773 O O . THR A 1 96 ? 17.057 2.240 9.354 1.00 92.12 96 THR A O 1
ATOM 776 N N . ASN A 1 97 ? 17.319 4.469 9.300 1.00 90.88 97 ASN A N 1
ATOM 777 C CA . ASN A 1 97 ? 17.465 4.641 10.753 1.00 90.88 97 ASN A CA 1
ATOM 778 C C . ASN A 1 97 ? 16.117 4.606 11.502 1.00 90.88 97 ASN A C 1
ATOM 780 O O . ASN A 1 97 ? 16.093 4.639 12.731 1.00 90.88 97 ASN A O 1
ATOM 784 N N . TYR A 1 98 ? 14.999 4.538 10.773 1.00 89.50 98 TYR A N 1
ATOM 785 C CA . TYR A 1 98 ? 13.639 4.494 11.313 1.00 89.50 98 TYR A CA 1
ATOM 786 C C . TYR A 1 98 ? 12.932 3.202 10.880 1.00 89.50 98 TYR A C 1
ATOM 788 O O . TYR A 1 98 ? 11.992 3.245 10.086 1.00 89.50 98 TYR A O 1
ATOM 796 N N . PRO A 1 99 ? 13.369 2.029 11.374 1.00 86.25 99 PRO A N 1
ATOM 797 C CA . PRO A 1 99 ? 12.911 0.740 10.864 1.00 86.25 99 PRO A CA 1
ATOM 798 C C . PRO A 1 99 ? 11.443 0.419 11.177 1.00 86.25 99 PRO A C 1
ATOM 800 O O . PRO A 1 99 ? 10.886 -0.497 10.599 1.00 86.25 99 PRO A O 1
ATOM 803 N N . ASN A 1 100 ? 10.799 1.176 12.063 1.00 87.31 100 ASN A N 1
ATOM 804 C CA . ASN A 1 100 ? 9.409 0.936 12.456 1.00 87.31 100 ASN A CA 1
ATOM 805 C C . ASN A 1 100 ? 8.435 1.969 11.862 1.00 87.31 100 ASN A C 1
ATOM 807 O O . ASN A 1 100 ? 7.307 2.089 12.335 1.00 87.31 100 ASN A O 1
ATOM 811 N N . LEU A 1 101 ? 8.876 2.754 10.872 1.00 87.75 101 LEU A N 1
ATOM 812 C CA . LEU A 1 101 ? 8.072 3.782 10.215 1.00 87.75 101 LEU A CA 1
ATOM 813 C C . LEU A 1 101 ? 7.805 3.374 8.762 1.00 87.75 101 LEU A C 1
ATOM 815 O O . LEU A 1 101 ? 8.710 3.407 7.932 1.00 87.75 101 LEU A O 1
ATOM 819 N N . GLY A 1 102 ? 6.567 2.974 8.475 1.00 92.06 102 GLY A N 1
ATOM 820 C CA . GLY A 1 102 ? 6.126 2.608 7.131 1.00 92.06 102 GLY A CA 1
ATOM 821 C C . GLY A 1 102 ? 5.281 3.724 6.541 1.00 92.06 102 GLY A C 1
ATOM 822 O O . GLY A 1 102 ? 4.451 4.293 7.249 1.00 92.06 102 GLY A O 1
ATOM 823 N N . GLU A 1 103 ? 5.460 4.000 5.255 1.00 95.56 103 GLU A N 1
ATOM 824 C CA . GLU A 1 103 ? 4.756 5.071 4.548 1.00 95.56 103 GLU A CA 1
ATOM 825 C C . GLU A 1 103 ? 3.650 4.515 3.645 1.00 95.56 103 GLU A C 1
ATOM 827 O O . GLU A 1 103 ? 3.884 3.585 2.866 1.00 95.56 103 GLU A O 1
ATOM 832 N N . ALA A 1 104 ? 2.451 5.100 3.713 1.00 97.12 104 ALA A N 1
ATOM 833 C CA . ALA A 1 104 ? 1.294 4.677 2.919 1.00 97.12 104 ALA A CA 1
ATOM 834 C C . ALA A 1 104 ? 1.601 4.692 1.419 1.00 97.12 104 ALA A C 1
ATOM 836 O O . ALA A 1 104 ? 1.157 3.819 0.674 1.00 97.12 104 ALA A O 1
ATOM 837 N N . ILE A 1 105 ? 2.409 5.666 0.990 1.00 96.00 105 ILE A N 1
ATOM 838 C CA . ILE A 1 105 ? 2.800 5.843 -0.405 1.00 96.00 105 ILE A CA 1
ATOM 839 C C . ILE A 1 105 ? 3.673 4.708 -0.949 1.00 96.00 105 ILE A C 1
ATOM 841 O O . ILE A 1 105 ? 3.803 4.553 -2.157 1.00 96.00 105 ILE A O 1
ATOM 845 N N . ASN A 1 106 ? 4.279 3.926 -0.061 1.00 96.12 106 ASN A N 1
ATOM 846 C CA . ASN A 1 106 ? 5.009 2.713 -0.398 1.00 96.12 106 ASN A CA 1
ATOM 847 C C . ASN A 1 106 ? 4.095 1.490 -0.218 1.00 96.12 106 ASN A C 1
ATOM 849 O O . ASN A 1 106 ? 3.945 0.658 -1.112 1.00 96.12 106 ASN A O 1
ATOM 853 N N . VAL A 1 107 ? 3.414 1.419 0.928 1.00 97.94 107 VAL A N 1
ATOM 854 C CA . VAL A 1 107 ? 2.606 0.263 1.329 1.00 97.94 107 VAL A CA 1
ATOM 855 C C . VAL A 1 107 ? 1.423 0.023 0.393 1.00 97.94 107 VAL A C 1
ATOM 857 O O . VAL A 1 107 ? 1.317 -1.061 -0.178 1.00 97.94 107 VAL A O 1
ATOM 860 N N . ILE A 1 108 ? 0.545 1.004 0.196 1.00 98.50 108 ILE A N 1
ATOM 861 C CA . ILE A 1 108 ? -0.710 0.812 -0.543 1.00 98.50 108 ILE A CA 1
ATOM 862 C C . ILE A 1 108 ? -0.464 0.456 -2.024 1.00 98.50 108 ILE A C 1
ATOM 864 O O . ILE A 1 108 ? -1.011 -0.553 -2.484 1.00 98.50 108 ILE A O 1
ATOM 868 N N . PRO A 1 109 ? 0.385 1.173 -2.793 1.00 98.19 109 PRO A N 1
ATOM 869 C CA . PRO A 1 109 ? 0.645 0.794 -4.181 1.00 98.19 109 PRO A CA 1
ATOM 870 C C . PRO A 1 109 ? 1.380 -0.541 -4.325 1.00 98.19 109 PRO A C 1
ATOM 872 O O . PRO A 1 109 ? 1.174 -1.216 -5.334 1.00 98.19 109 PRO A O 1
ATOM 875 N N . SER A 1 110 ? 2.161 -0.986 -3.332 1.00 98.38 110 SER A N 1
ATOM 876 C CA . SER A 1 110 ? 2.755 -2.332 -3.369 1.00 98.38 110 SER A CA 1
ATOM 877 C C . SER A 1 110 ? 1.684 -3.437 -3.369 1.00 98.38 110 SER A C 1
ATOM 879 O O . SER A 1 110 ? 1.805 -4.417 -4.104 1.00 98.38 110 SER A O 1
ATOM 881 N N . ILE A 1 111 ? 0.592 -3.249 -2.615 1.00 98.69 111 ILE A N 1
ATOM 882 C CA . ILE A 1 111 ? -0.560 -4.161 -2.591 1.00 98.69 111 ILE A CA 1
ATOM 883 C C . ILE A 1 111 ? -1.260 -4.148 -3.953 1.00 98.69 111 ILE A C 1
ATOM 885 O O . ILE A 1 111 ? -1.555 -5.205 -4.515 1.00 98.69 111 ILE A O 1
ATOM 889 N N . ILE A 1 112 ? -1.511 -2.954 -4.497 1.00 98.69 112 ILE A N 1
ATOM 890 C CA . ILE A 1 112 ? -2.199 -2.768 -5.782 1.00 98.69 112 ILE A CA 1
ATOM 891 C C . ILE A 1 112 ? -1.407 -3.424 -6.916 1.00 98.69 112 ILE A C 1
ATOM 893 O O . ILE A 1 112 ? -1.968 -4.217 -7.669 1.00 98.69 112 ILE A O 1
ATOM 897 N N . GLY A 1 113 ? -0.102 -3.152 -7.016 1.00 98.19 113 GLY A N 1
ATOM 898 C CA . GLY A 1 113 ? 0.761 -3.703 -8.063 1.00 98.19 113 GLY A CA 1
ATOM 899 C C . GLY A 1 113 ? 0.822 -5.233 -8.043 1.00 98.19 113 GLY A C 1
ATOM 900 O O . GLY A 1 113 ? 0.695 -5.873 -9.091 1.00 98.19 113 GLY A O 1
ATOM 901 N N . ALA A 1 114 ? 0.933 -5.829 -6.853 1.00 98.38 114 ALA A N 1
ATOM 902 C CA . ALA A 1 114 ? 0.889 -7.279 -6.682 1.00 98.38 114 ALA A CA 1
ATOM 903 C C . ALA A 1 114 ? -0.477 -7.863 -7.091 1.00 98.38 114 ALA A C 1
ATOM 905 O O . ALA A 1 114 ? -0.543 -8.848 -7.830 1.00 98.38 114 ALA A O 1
ATOM 906 N N . SER A 1 115 ? -1.566 -7.200 -6.695 1.00 98.56 115 SER A N 1
ATOM 907 C CA . SER A 1 115 ? -2.941 -7.611 -7.016 1.00 98.56 115 SER A CA 1
ATOM 908 C C . SER A 1 115 ? -3.224 -7.577 -8.516 1.00 98.56 115 SER A C 1
ATOM 910 O O . SER A 1 115 ? -3.726 -8.551 -9.076 1.00 98.56 115 SER A O 1
ATOM 912 N N . LEU A 1 116 ? -2.820 -6.502 -9.199 1.00 98.38 116 LEU A N 1
ATOM 913 C CA . LEU A 1 116 ? -2.917 -6.382 -10.659 1.00 98.38 116 LEU A CA 1
ATOM 914 C C . LEU A 1 116 ? -2.067 -7.434 -11.390 1.00 98.38 116 LEU A C 1
ATOM 916 O O . LEU A 1 116 ? -2.384 -7.818 -12.516 1.00 98.38 116 LEU A O 1
ATOM 920 N N . SER A 1 117 ? -1.020 -7.940 -10.736 1.00 98.25 117 SER A N 1
ATOM 921 C CA . SER A 1 117 ? -0.159 -9.009 -11.253 1.00 98.25 117 SER A CA 1
ATOM 922 C C . SER A 1 117 ? -0.674 -10.420 -10.931 1.00 98.25 117 SER A C 1
ATOM 924 O O . SER A 1 117 ? -0.080 -11.403 -11.380 1.00 98.25 117 SER A O 1
ATOM 926 N N . GLY A 1 118 ? -1.814 -10.537 -10.240 1.00 97.94 118 GLY A N 1
ATOM 927 C CA . GLY A 1 118 ? -2.497 -11.800 -9.947 1.00 97.94 118 GLY A CA 1
ATOM 928 C C . GLY A 1 118 ? -2.198 -12.401 -8.572 1.00 97.94 118 GLY A C 1
ATOM 929 O O . GLY A 1 118 ? -2.509 -13.571 -8.358 1.00 97.94 118 GLY A O 1
ATOM 930 N N . ILE A 1 119 ? -1.599 -11.642 -7.651 1.00 98.62 119 ILE A N 1
ATOM 931 C CA . ILE A 1 119 ? -1.339 -12.076 -6.272 1.00 98.62 119 ILE A CA 1
ATOM 932 C C . ILE A 1 119 ? -2.487 -11.600 -5.378 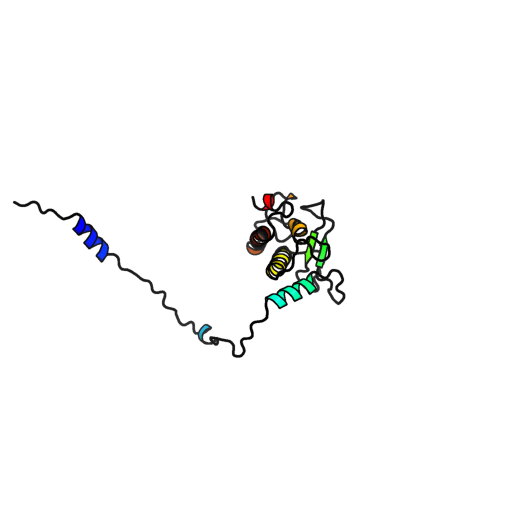1.00 98.62 119 ILE A C 1
ATOM 934 O O . ILE A 1 119 ? -2.704 -10.401 -5.235 1.00 98.62 119 ILE A O 1
ATOM 938 N N . ASP A 1 120 ? -3.208 -12.526 -4.745 1.00 98.44 120 ASP A N 1
ATOM 939 C CA . ASP A 1 120 ? -4.268 -12.177 -3.795 1.00 98.44 120 ASP A CA 1
ATOM 940 C C . ASP A 1 120 ? -3.673 -11.697 -2.465 1.00 98.44 120 ASP A C 1
ATOM 942 O O . ASP A 1 120 ? -3.215 -12.484 -1.634 1.00 98.44 120 ASP A O 1
ATOM 946 N N . LYS A 1 121 ? -3.697 -10.382 -2.249 1.00 98.69 121 LYS A N 1
ATOM 947 C CA . LYS A 1 121 ? -3.150 -9.752 -1.042 1.00 98.69 121 LYS A CA 1
ATOM 948 C C . LYS A 1 121 ? -4.100 -9.807 0.149 1.00 98.69 121 LYS A C 1
ATOM 950 O O . LYS A 1 121 ? -3.675 -9.494 1.262 1.00 98.69 121 LYS A O 1
ATOM 955 N N . SER A 1 122 ? -5.353 -10.215 -0.055 1.00 98.44 122 SER A N 1
ATOM 956 C CA . SER A 1 122 ? -6.282 -10.476 1.046 1.00 98.44 122 SER A CA 1
ATOM 957 C C . SER A 1 122 ? -5.973 -11.793 1.765 1.00 98.44 122 SER A C 1
ATOM 959 O O . SER A 1 122 ? -6.414 -12.002 2.896 1.00 98.44 122 SER A O 1
ATOM 961 N N . ASN A 1 123 ? -5.174 -12.659 1.135 1.00 98.06 123 ASN A N 1
ATOM 962 C CA . ASN A 1 123 ? -4.746 -13.929 1.697 1.00 98.06 123 ASN A CA 1
ATOM 963 C C . ASN A 1 123 ? -3.394 -14.374 1.116 1.00 98.06 123 ASN A C 1
ATOM 965 O O . ASN A 1 123 ? -3.311 -15.322 0.332 1.00 98.06 123 ASN A O 1
ATOM 969 N N . GLN A 1 124 ? -2.314 -13.718 1.536 1.00 98.06 124 GLN A N 1
ATOM 970 C CA . GLN A 1 124 ? -0.960 -14.119 1.160 1.00 98.06 124 GLN A CA 1
ATOM 971 C C . GLN A 1 124 ? -0.149 -14.464 2.406 1.00 98.06 124 GLN A C 1
ATOM 973 O O . GLN A 1 124 ? 0.005 -13.647 3.311 1.00 98.06 124 GLN A O 1
ATOM 978 N N . ASN A 1 125 ? 0.411 -15.676 2.434 1.00 95.88 125 ASN A N 1
ATOM 979 C CA . ASN A 1 125 ? 1.257 -16.175 3.525 1.00 95.88 125 ASN A CA 1
ATOM 980 C C . ASN A 1 125 ? 0.575 -16.141 4.910 1.00 95.88 125 ASN A C 1
ATOM 982 O O . ASN A 1 125 ? 1.247 -16.000 5.927 1.00 95.88 125 ASN A O 1
ATOM 986 N N . GLY A 1 126 ? -0.757 -16.273 4.951 1.00 96.44 126 GLY A N 1
ATOM 987 C CA . GLY A 1 126 ? -1.546 -16.237 6.188 1.00 96.44 126 GLY A CA 1
ATOM 988 C C . GLY A 1 126 ? -1.918 -14.834 6.676 1.00 96.44 126 GLY A C 1
ATOM 989 O O . GLY A 1 126 ? -2.484 -14.710 7.760 1.00 96.44 126 GLY A O 1
ATOM 990 N N . TYR A 1 127 ? -1.634 -13.793 5.890 1.00 98.31 127 TYR A N 1
ATOM 991 C CA . TYR A 1 127 ? -1.961 -12.407 6.212 1.00 98.31 127 TYR A CA 1
ATOM 992 C C . TYR A 1 127 ? -2.960 -11.824 5.214 1.00 98.31 127 TYR A C 1
ATOM 994 O O . TYR A 1 127 ? -2.904 -12.099 4.013 1.00 98.31 127 TYR A O 1
ATOM 1002 N N . ASN A 1 128 ? -3.836 -10.964 5.731 1.00 98.56 128 ASN A N 1
ATOM 1003 C CA . ASN A 1 128 ? -4.678 -10.091 4.927 1.00 98.56 128 ASN A CA 1
ATOM 1004 C C . ASN A 1 128 ? -4.043 -8.696 4.882 1.00 98.56 128 ASN A C 1
ATOM 1006 O O . ASN A 1 128 ? -4.369 -7.825 5.689 1.00 98.56 128 ASN A O 1
ATOM 1010 N N . TRP A 1 129 ? -3.107 -8.496 3.953 1.00 98.62 129 TRP A N 1
ATOM 1011 C CA . TRP A 1 129 ? -2.368 -7.237 3.806 1.00 98.62 129 TRP A CA 1
ATOM 1012 C C . TRP A 1 129 ? -3.283 -6.072 3.427 1.00 98.62 129 TRP A C 1
ATOM 1014 O O . TRP A 1 129 ? -3.041 -4.940 3.835 1.00 98.62 129 TRP A O 1
ATOM 1024 N N . VAL A 1 130 ? -4.363 -6.354 2.693 1.00 98.69 130 VAL A N 1
ATOM 1025 C CA . VAL A 1 130 ? -5.378 -5.356 2.331 1.00 98.69 130 VAL A CA 1
ATOM 1026 C C . VAL A 1 130 ? -6.052 -4.811 3.592 1.00 98.69 130 VAL A C 1
ATOM 1028 O O . VAL A 1 130 ? -6.046 -3.603 3.808 1.00 98.69 130 VAL A O 1
ATOM 1031 N N . LEU A 1 131 ? -6.543 -5.686 4.473 1.00 98.62 131 LEU A N 1
ATOM 1032 C CA . LEU A 1 131 ? -7.163 -5.297 5.745 1.00 98.62 131 LEU A CA 1
ATOM 1033 C C . LEU A 1 131 ? -6.170 -4.570 6.657 1.00 98.62 131 LEU A C 1
ATOM 1035 O O . LEU A 1 131 ? -6.474 -3.541 7.248 1.00 98.62 131 LEU A O 1
ATOM 1039 N N . MET A 1 132 ? -4.938 -5.065 6.733 1.00 98.50 132 MET A N 1
ATOM 1040 C CA . MET A 1 132 ? -3.899 -4.446 7.553 1.00 98.50 132 MET A CA 1
ATOM 1041 C C . MET A 1 132 ? -3.540 -3.019 7.093 1.00 98.50 132 MET A C 1
ATOM 1043 O O . MET A 1 132 ? -3.067 -2.227 7.909 1.00 98.50 132 MET A O 1
ATOM 1047 N N . SER A 1 133 ? -3.781 -2.669 5.823 1.00 98.06 133 SER A N 1
ATOM 1048 C CA . SER A 1 133 ? -3.519 -1.327 5.279 1.00 98.06 133 SER A CA 1
ATOM 1049 C C . SER A 1 133 ? -4.509 -0.248 5.740 1.00 98.06 133 SER A C 1
ATOM 1051 O O . SER A 1 133 ? -4.216 0.938 5.598 1.00 98.06 133 SER A O 1
ATOM 1053 N N . GLU A 1 134 ? -5.633 -0.628 6.360 1.00 97.06 134 GLU A N 1
ATOM 1054 C CA . GLU A 1 134 ? -6.603 0.315 6.943 1.00 97.06 134 GLU A CA 1
ATOM 1055 C C . GLU A 1 134 ? -5.982 1.267 7.963 1.00 97.06 134 GLU A C 1
ATOM 1057 O O . GLU A 1 134 ? -6.450 2.383 8.148 1.00 97.06 134 GLU A O 1
ATOM 1062 N N . GLU A 1 135 ? -4.892 0.851 8.603 1.00 97.19 135 GLU A N 1
ATOM 1063 C CA . GLU A 1 135 ? -4.183 1.650 9.597 1.00 97.19 135 GLU A CA 1
ATOM 1064 C C . GLU A 1 135 ? -3.723 3.021 9.075 1.00 97.19 135 GLU A C 1
ATOM 1066 O O . GLU A 1 135 ? -3.556 3.949 9.866 1.00 97.19 135 GLU A O 1
ATOM 1071 N N . TYR A 1 136 ? -3.564 3.177 7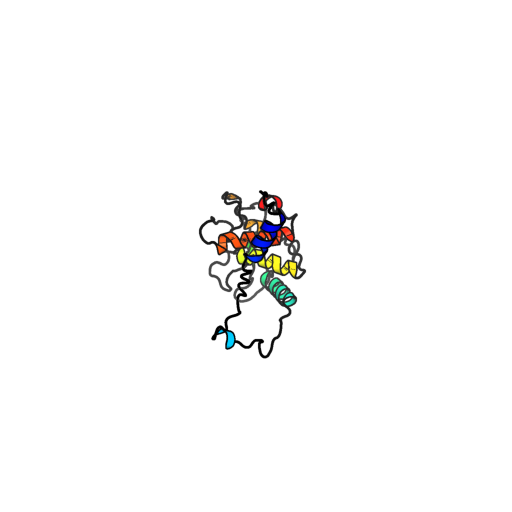.760 1.00 97.06 136 TYR A N 1
ATOM 1072 C CA . TYR A 1 136 ? -3.195 4.445 7.129 1.00 97.06 136 TYR A CA 1
ATOM 1073 C C . TYR A 1 136 ? -4.367 5.430 6.964 1.00 97.06 136 TYR A C 1
ATOM 1075 O O . TYR A 1 136 ? -4.132 6.621 6.741 1.00 97.06 136 TYR A O 1
ATOM 1083 N N . PHE A 1 137 ? -5.612 4.981 7.148 1.00 97.19 137 PHE A N 1
ATOM 1084 C CA . PHE A 1 137 ? -6.774 5.858 7.259 1.00 97.19 137 PHE A CA 1
ATOM 1085 C C . PHE A 1 137 ? -6.802 6.496 8.653 1.00 97.19 137 PHE A C 1
ATOM 1087 O O . PHE A 1 137 ? -6.992 5.806 9.659 1.00 97.19 137 PHE A O 1
ATOM 1094 N N . ASN A 1 138 ? -6.603 7.815 8.740 1.00 95.44 138 ASN A N 1
ATOM 1095 C CA . ASN A 1 138 ? -6.412 8.547 10.002 1.00 95.44 138 ASN A CA 1
ATOM 1096 C C . ASN A 1 138 ? -7.745 8.789 10.753 1.00 95.44 138 ASN A C 1
ATOM 1098 O O . ASN A 1 138 ? -8.153 9.920 11.031 1.00 95.44 138 ASN A O 1
ATOM 1102 N N . LYS A 1 139 ? -8.412 7.689 11.127 1.00 93.25 139 LYS A N 1
ATOM 1103 C CA . LYS A 1 139 ? -9.728 7.626 11.782 1.00 93.25 139 LYS A CA 1
ATOM 1104 C C . LYS A 1 139 ? -9.757 8.300 13.152 1.00 93.25 139 LYS A C 1
ATOM 1106 O O . LYS A 1 139 ? -10.641 9.100 13.439 1.00 93.25 139 LYS A O 1
ATOM 1111 N N . ARG A 1 140 ? -8.803 7.987 14.040 1.00 87.25 140 ARG A N 1
ATOM 1112 C CA . ARG A 1 140 ? -8.879 8.420 15.454 1.00 87.25 140 ARG A CA 1
ATOM 1113 C C . ARG A 1 140 ? -8.631 9.908 15.671 1.00 87.25 140 ARG A C 1
ATOM 1115 O O . ARG A 1 140 ? -9.065 10.445 16.686 1.00 87.25 140 ARG A O 1
ATOM 1122 N N . LYS A 1 141 ? -7.917 10.556 14.754 1.00 80.06 141 LYS A N 1
ATOM 1123 C CA . LYS A 1 141 ? -7.649 11.996 14.813 1.00 80.06 141 LYS A CA 1
ATOM 1124 C C . LYS A 1 141 ? -8.770 12.849 14.228 1.00 80.06 141 LYS A C 1
ATOM 1126 O O . LYS A 1 141 ? -8.741 14.059 14.422 1.00 80.06 141 LYS A O 1
ATOM 1131 N N . GLY A 1 142 ? -9.744 12.231 13.559 1.00 87.50 142 GLY A N 1
ATOM 1132 C CA . GLY A 1 142 ? -10.818 12.946 12.876 1.00 87.50 142 GLY A CA 1
ATOM 1133 C C . GLY A 1 142 ? -10.380 13.621 11.575 1.00 87.50 142 GLY A C 1
ATOM 1134 O O . GLY A 1 142 ? -11.098 14.487 11.097 1.00 87.50 142 GLY A O 1
ATOM 1135 N N . GLU A 1 143 ? -9.218 13.254 11.019 1.00 92.81 143 GLU A N 1
ATOM 1136 C CA . GLU A 1 143 ? -8.837 13.670 9.660 1.00 92.81 143 GLU A CA 1
ATOM 1137 C C . GLU A 1 143 ? -9.711 12.956 8.621 1.00 92.81 143 GLU A C 1
ATOM 1139 O O . GLU A 1 143 ? -10.048 13.547 7.604 1.00 92.81 143 GLU A O 1
ATOM 1144 N N . GLU A 1 144 ? -10.086 11.696 8.897 1.00 94.75 144 GLU A N 1
ATOM 1145 C CA . GLU A 1 144 ? -10.975 10.875 8.054 1.00 94.75 144 GLU A CA 1
ATOM 1146 C C . GLU A 1 144 ? -10.513 10.760 6.588 1.00 94.75 144 GLU A C 1
ATOM 1148 O O . GLU A 1 144 ? -11.318 10.639 5.672 1.00 94.75 144 GLU A O 1
ATOM 1153 N N . VAL A 1 145 ? -9.194 10.755 6.377 1.00 95.19 145 VAL A N 1
ATOM 1154 C CA . VAL A 1 145 ? -8.542 10.558 5.073 1.00 95.19 145 VAL A CA 1
ATOM 1155 C C . VAL A 1 145 ? -7.324 9.644 5.203 1.00 95.19 145 VAL A C 1
ATOM 1157 O O . VAL A 1 145 ? -6.804 9.420 6.309 1.00 95.19 145 VAL A O 1
ATOM 1160 N N . TYR A 1 146 ? -6.850 9.104 4.081 1.00 97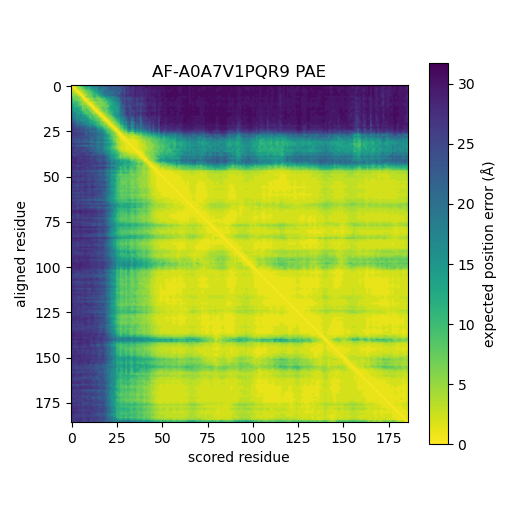.00 146 TYR A N 1
ATOM 1161 C CA . TYR A 1 146 ? -5.587 8.376 4.049 1.00 97.00 146 TYR A CA 1
ATOM 1162 C C . TYR A 1 146 ? -4.416 9.355 4.076 1.00 97.00 146 TYR A C 1
ATOM 1164 O O . TYR A 1 146 ? -4.278 10.204 3.210 1.00 97.00 146 TYR A O 1
ATOM 1172 N N . LEU A 1 147 ? -3.515 9.204 5.046 1.00 96.69 147 LEU A N 1
ATOM 1173 C CA . LEU A 1 147 ? -2.294 10.011 5.110 1.00 96.69 147 LEU A CA 1
ATOM 1174 C C . LEU A 1 147 ? -1.067 9.118 5.063 1.00 96.69 147 LEU A C 1
ATOM 1176 O O . LEU A 1 147 ? -1.115 7.918 5.338 1.00 96.69 147 LEU A O 1
ATOM 1180 N N . ASN A 1 148 ? 0.074 9.730 4.757 1.00 95.94 148 ASN A N 1
ATOM 1181 C CA . ASN A 1 148 ? 1.316 8.995 4.573 1.00 95.94 148 ASN A CA 1
ATOM 1182 C C . ASN A 1 148 ? 1.775 8.207 5.815 1.00 95.94 148 ASN A C 1
ATOM 1184 O O . ASN A 1 148 ? 2.486 7.216 5.678 1.00 95.94 148 ASN A O 1
ATOM 1188 N N . THR A 1 149 ? 1.347 8.591 7.022 1.00 94.50 149 THR A N 1
ATOM 1189 C CA . THR A 1 149 ? 1.575 7.799 8.240 1.00 94.50 149 THR A CA 1
ATOM 1190 C C . THR A 1 149 ? 0.282 7.642 9.050 1.00 94.50 149 THR A C 1
ATOM 1192 O O . THR A 1 149 ? -0.591 8.510 8.969 1.00 94.50 149 THR A O 1
ATOM 1195 N N . PRO A 1 150 ? 0.155 6.592 9.888 1.00 92.75 150 PRO A N 1
ATOM 1196 C CA . PRO A 1 150 ? -1.045 6.350 10.706 1.00 92.75 150 PRO A CA 1
ATOM 1197 C C . PRO A 1 150 ? -1.371 7.430 11.750 1.00 92.75 150 PRO A C 1
ATOM 1199 O O . PRO A 1 150 ? -2.406 7.370 12.410 1.00 92.75 150 PRO A O 1
ATOM 1202 N N . ASN A 1 151 ? -0.466 8.390 11.964 1.00 91.38 151 ASN A N 1
ATOM 1203 C CA . ASN A 1 151 ? -0.574 9.398 13.014 1.00 91.38 151 ASN A CA 1
ATOM 1204 C C . ASN A 1 151 ? -0.175 10.792 12.515 1.00 91.38 151 ASN A C 1
ATOM 1206 O O . ASN A 1 151 ? 0.591 11.496 13.179 1.00 91.38 151 ASN A O 1
ATOM 1210 N N . SER A 1 152 ? -0.702 11.210 11.369 1.00 90.25 152 SER A N 1
ATOM 1211 C CA . SER A 1 152 ? -0.385 12.504 10.753 1.00 90.25 152 SER A CA 1
ATOM 1212 C C . SER A 1 152 ? -1.545 13.498 10.877 1.00 90.25 152 SER A C 1
ATOM 1214 O O . SER A 1 152 ? -2.512 13.240 11.594 1.00 90.25 152 SER A O 1
ATOM 1216 N N . SER A 1 153 ? -1.397 14.657 10.243 1.00 91.88 153 SER A N 1
ATOM 1217 C CA . SER A 1 153 ? -2.457 15.623 9.944 1.00 91.88 153 SER A CA 1
ATOM 1218 C C . SER A 1 153 ? -2.314 16.077 8.491 1.00 91.88 153 SER A C 1
ATOM 1220 O O . SER A 1 153 ? -1.183 16.160 7.996 1.00 91.88 153 SER A O 1
ATOM 1222 N N . SER A 1 154 ? -3.427 16.393 7.836 1.00 91.19 154 SER A N 1
ATOM 1223 C CA . SER A 1 154 ? -3.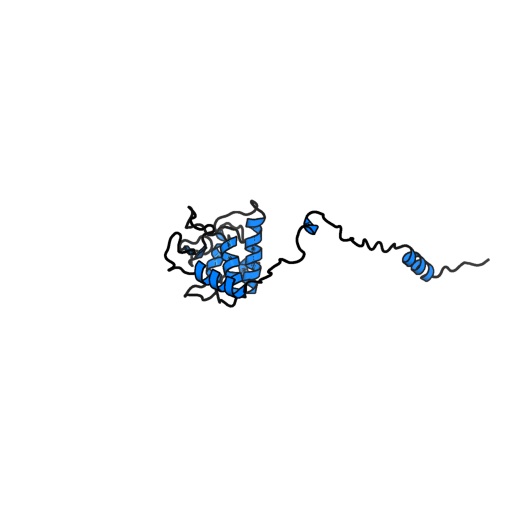444 16.908 6.464 1.00 91.19 154 SER A CA 1
ATOM 1224 C C . SER A 1 154 ? -3.015 18.383 6.378 1.00 91.19 154 SER A C 1
ATOM 1226 O O . SER A 1 154 ? -2.861 19.077 7.388 1.00 91.19 154 SER A O 1
ATOM 1228 N N . GLY A 1 155 ? -2.810 18.874 5.154 1.00 91.44 155 GLY A N 1
ATOM 1229 C CA . GLY A 1 155 ? -2.559 20.282 4.834 1.00 91.44 155 GLY A CA 1
ATOM 1230 C C . GLY A 1 155 ? -1.085 20.684 4.800 1.00 91.44 155 GLY A C 1
ATOM 1231 O O . GLY A 1 155 ? -0.786 21.878 4.733 1.00 91.44 155 GLY A O 1
ATOM 1232 N N . ASN A 1 156 ? -0.166 19.720 4.848 1.00 87.88 156 ASN A N 1
ATOM 1233 C CA . ASN A 1 156 ? 1.272 19.979 4.933 1.00 87.88 156 ASN A CA 1
ATOM 1234 C C . ASN A 1 156 ? 1.987 19.766 3.599 1.00 87.88 156 ASN A C 1
ATOM 1236 O O . ASN A 1 156 ? 2.897 20.525 3.264 1.00 87.88 156 ASN A O 1
ATOM 1240 N N . ASP A 1 157 ? 1.593 18.742 2.845 1.00 92.44 157 ASP A N 1
ATOM 1241 C CA . ASP A 1 157 ? 2.247 18.374 1.597 1.00 92.44 157 ASP A CA 1
ATOM 1242 C C . ASP A 1 157 ? 1.226 17.747 0.653 1.00 92.44 157 ASP A C 1
ATOM 1244 O O . ASP A 1 157 ? 0.677 16.682 0.917 1.00 92.44 157 ASP A O 1
ATOM 1248 N N . TRP A 1 158 ? 0.993 18.408 -0.480 1.00 92.62 158 TRP A N 1
ATOM 1249 C CA . TRP A 1 158 ? -0.002 17.962 -1.450 1.00 92.62 158 TRP A CA 1
ATOM 1250 C C . TRP A 1 158 ? 0.214 16.515 -1.906 1.00 92.62 158 TRP A C 1
ATOM 1252 O O . TRP A 1 158 ? -0.755 15.786 -2.088 1.00 92.62 158 TRP A O 1
ATOM 1262 N N . TRP A 1 159 ? 1.459 16.084 -2.098 1.00 93.88 159 TRP A N 1
ATOM 1263 C CA . TRP A 1 159 ? 1.758 14.746 -2.592 1.00 93.88 159 TRP A CA 1
ATOM 1264 C C . TRP A 1 159 ? 1.427 13.689 -1.534 1.00 93.88 159 TRP A C 1
ATOM 1266 O O . TRP A 1 159 ? 0.709 12.730 -1.821 1.00 93.88 159 TRP A O 1
ATOM 1276 N N . TYR A 1 160 ? 1.873 13.895 -0.296 1.00 94.00 160 TYR A N 1
ATOM 1277 C CA . TYR A 1 160 ? 1.632 12.960 0.808 1.00 94.00 160 TYR A CA 1
ATOM 1278 C C . TYR A 1 160 ? 0.212 13.002 1.381 1.00 94.00 160 TYR A C 1
ATOM 1280 O O . TYR A 1 160 ? -0.202 12.022 2.003 1.00 94.00 160 TYR A O 1
ATOM 1288 N N . ASP A 1 161 ? -0.523 14.086 1.139 1.00 93.31 161 ASP A N 1
ATOM 1289 C CA . ASP A 1 161 ? -1.915 14.255 1.561 1.00 93.31 161 ASP A CA 1
ATOM 1290 C C . ASP A 1 161 ? -2.928 13.792 0.500 1.00 93.31 161 ASP A C 1
ATOM 1292 O O . ASP A 1 161 ? -4.115 13.758 0.792 1.00 93.31 161 ASP A O 1
ATOM 1296 N N . THR A 1 162 ? -2.507 13.491 -0.739 1.00 94.69 162 THR A N 1
ATOM 1297 C CA . THR A 1 162 ? -3.444 13.097 -1.817 1.00 94.69 162 THR A CA 1
ATOM 1298 C C . THR A 1 162 ? -3.158 11.735 -2.430 1.00 94.69 162 THR A C 1
ATOM 1300 O O . THR A 1 162 ? -4.086 11.014 -2.800 1.00 94.69 162 THR A O 1
ATOM 1303 N N . MET A 1 163 ? -1.887 11.348 -2.564 1.00 96.81 163 MET A N 1
ATOM 1304 C CA . MET A 1 163 ? -1.548 10.074 -3.195 1.00 96.81 163 MET A CA 1
ATOM 1305 C C . MET A 1 163 ? -2.055 8.851 -2.429 1.00 96.81 163 MET A C 1
ATOM 1307 O O . MET A 1 163 ? -2.552 7.936 -3.091 1.00 96.81 163 MET A O 1
ATOM 1311 N N . PRO A 1 164 ? -1.979 8.797 -1.084 1.00 97.25 164 PRO A N 1
ATOM 1312 C CA . PRO A 1 164 ? -2.560 7.690 -0.332 1.00 97.25 164 PRO A CA 1
ATOM 1313 C C . PRO A 1 164 ? -4.053 7.480 -0.623 1.00 97.25 164 PRO A C 1
ATOM 1315 O O . PRO A 1 164 ? -4.455 6.336 -0.827 1.00 97.25 164 PRO A O 1
ATOM 1318 N N . ASP A 1 165 ? -4.853 8.544 -0.756 1.00 96.62 165 ASP A N 1
ATOM 1319 C CA . ASP A 1 165 ? -6.274 8.437 -1.115 1.00 96.62 165 ASP A CA 1
ATOM 1320 C C . ASP A 1 165 ? -6.477 7.949 -2.553 1.00 96.62 165 ASP A C 1
ATOM 1322 O O . ASP A 1 165 ? -7.293 7.062 -2.802 1.00 96.62 165 ASP A O 1
ATOM 1326 N N . VAL A 1 166 ? -5.701 8.458 -3.519 1.00 97.81 166 VAL A N 1
ATOM 1327 C CA . VAL A 1 166 ? -5.739 7.965 -4.912 1.00 97.81 166 VAL A CA 1
ATOM 1328 C C . VAL A 1 166 ? -5.452 6.464 -4.971 1.00 97.81 166 VAL A C 1
ATOM 1330 O O . VAL A 1 166 ? -6.092 5.732 -5.734 1.00 97.81 166 VAL A O 1
ATOM 1333 N N . PHE A 1 167 ? -4.499 5.988 -4.170 1.00 98.44 167 PHE A N 1
ATOM 1334 C CA . PHE A 1 167 ? -4.224 4.563 -4.054 1.00 98.44 167 PHE A CA 1
ATOM 1335 C C . PHE A 1 167 ? -5.351 3.824 -3.335 1.00 98.44 167 PHE A C 1
ATOM 1337 O O . PHE A 1 167 ? -5.749 2.758 -3.799 1.00 98.44 167 PHE A O 1
ATOM 1344 N N . PHE A 1 168 ? -5.934 4.386 -2.279 1.00 98.25 168 PHE A N 1
ATOM 1345 C CA . PHE A 1 168 ? -7.096 3.787 -1.634 1.00 98.25 168 PHE A CA 1
ATOM 1346 C C . PHE A 1 168 ? -8.250 3.558 -2.618 1.00 98.25 168 PHE A C 1
ATOM 1348 O O . PHE A 1 168 ? -8.786 2.456 -2.647 1.00 98.25 168 PHE A O 1
ATOM 1355 N N . TYR A 1 169 ? -8.579 4.504 -3.503 1.00 98.12 169 TYR A N 1
ATOM 1356 C CA . TYR A 1 169 ? -9.629 4.290 -4.511 1.00 98.12 169 TYR A CA 1
ATOM 1357 C C . TYR A 1 169 ? -9.343 3.096 -5.438 1.00 98.12 169 TYR A C 1
ATOM 1359 O O . TYR A 1 169 ? -10.250 2.338 -5.792 1.00 98.12 169 TYR A O 1
ATOM 1367 N N . GLN A 1 170 ? -8.079 2.894 -5.819 1.00 98.38 170 GLN A N 1
ATOM 1368 C CA . GLN A 1 170 ? -7.668 1.718 -6.591 1.00 98.38 170 GLN A CA 1
ATOM 1369 C C . GLN A 1 170 ? -7.785 0.439 -5.758 1.00 98.38 170 GLN A C 1
ATOM 1371 O O . GLN A 1 170 ? -8.274 -0.579 -6.250 1.00 98.38 170 GLN A O 1
ATOM 1376 N N . LEU A 1 171 ? -7.376 0.492 -4.490 1.00 98.31 171 LEU A N 1
ATOM 1377 C CA . LEU A 1 171 ? -7.452 -0.640 -3.577 1.00 98.31 171 LEU A CA 1
ATOM 1378 C C . LEU A 1 171 ? -8.906 -1.035 -3.277 1.00 98.31 171 LEU A C 1
ATOM 1380 O O . LEU A 1 171 ? -9.227 -2.220 -3.314 1.00 98.31 171 LEU A O 1
ATOM 1384 N N . PHE A 1 172 ? -9.792 -0.059 -3.070 1.00 98.44 172 PHE A N 1
ATOM 1385 C CA . PHE A 1 172 ? -11.233 -0.236 -2.903 1.00 98.44 172 PHE A CA 1
ATOM 1386 C C . PHE A 1 172 ? -11.857 -0.914 -4.124 1.00 98.44 172 PHE A C 1
ATOM 1388 O O . PHE A 1 172 ? -12.632 -1.853 -3.980 1.00 98.44 172 PHE A O 1
ATOM 1395 N N . SER A 1 173 ? -11.478 -0.487 -5.332 1.00 98.38 173 SER A N 1
ATOM 1396 C CA . SER A 1 173 ? -11.939 -1.108 -6.581 1.00 98.38 173 SER A CA 1
ATOM 1397 C C . SER A 1 173 ? -11.564 -2.595 -6.668 1.00 98.38 173 SER A C 1
ATOM 1399 O O . SER A 1 173 ? -12.364 -3.416 -7.116 1.00 98.38 173 SER A O 1
ATOM 1401 N N . LEU A 1 174 ? -10.364 -2.957 -6.202 1.00 98.50 174 LEU A N 1
ATOM 1402 C CA . LEU A 1 174 ? -9.880 -4.340 -6.193 1.00 98.50 174 LEU A CA 1
ATOM 1403 C C . LEU A 1 174 ? -10.481 -5.179 -5.051 1.00 98.50 174 LEU A C 1
ATOM 1405 O O . LEU A 1 174 ? -10.718 -6.372 -5.235 1.00 98.50 174 LEU A O 1
ATOM 1409 N N . TYR A 1 175 ? -10.745 -4.571 -3.890 1.00 98.50 175 TYR A N 1
ATOM 1410 C CA . TYR A 1 175 ? -11.155 -5.263 -2.663 1.00 98.50 175 TYR A CA 1
ATOM 1411 C C . TYR A 1 175 ? -12.285 -4.539 -1.895 1.00 98.50 175 TYR A C 1
ATOM 1413 O O . TYR A 1 175 ? -12.112 -4.202 -0.720 1.00 98.50 175 TYR A O 1
ATOM 1421 N N . PRO A 1 176 ? -13.476 -4.347 -2.492 1.00 97.06 176 PRO A N 1
ATOM 1422 C CA . PRO A 1 176 ? -14.520 -3.458 -1.955 1.00 97.06 176 PRO A CA 1
ATOM 1423 C C . PRO A 1 176 ? -15.154 -3.924 -0.632 1.00 97.06 176 PRO A C 1
ATOM 1425 O O . PRO A 1 176 ? -15.821 -3.152 0.049 1.00 97.06 176 PRO A O 1
ATOM 1428 N N . ASN A 1 177 ? -14.966 -5.192 -0.255 1.00 96.62 177 ASN A N 1
ATOM 1429 C CA . ASN A 1 177 ? -15.578 -5.800 0.933 1.00 96.62 177 ASN A CA 1
ATOM 1430 C C . ASN A 1 177 ? -14.581 -6.004 2.088 1.00 96.62 177 ASN A C 1
ATOM 1432 O O . ASN A 1 177 ? -14.790 -6.875 2.934 1.00 96.62 177 ASN A O 1
ATOM 1436 N N . THR A 1 178 ? -13.478 -5.256 2.104 1.00 98.12 178 THR A N 1
ATOM 1437 C CA . THR A 1 178 ? -12.449 -5.379 3.143 1.00 98.12 178 THR A CA 1
ATOM 1438 C C . THR A 1 178 ? -12.723 -4.432 4.302 1.00 98.12 178 THR A C 1
ATOM 1440 O O . THR A 1 178 ? -12.772 -3.228 4.097 1.00 98.12 178 THR A O 1
ATOM 1443 N N . GLY A 1 179 ? -12.858 -4.960 5.520 1.00 96.69 179 GLY A N 1
ATOM 1444 C CA . GLY A 1 179 ? -12.928 -4.144 6.739 1.00 96.69 179 GLY A CA 1
ATOM 1445 C C . GLY A 1 179 ? -13.945 -2.995 6.667 1.00 96.69 179 GLY A C 1
ATOM 1446 O O . GLY A 1 179 ? -15.091 -3.179 6.250 1.00 96.69 179 GLY A O 1
ATOM 1447 N N . ASP A 1 180 ? -13.492 -1.808 7.054 1.00 96.69 180 ASP A N 1
ATOM 1448 C CA . ASP A 1 180 ? -14.198 -0.528 7.050 1.00 96.69 180 ASP A CA 1
ATOM 1449 C C . ASP A 1 180 ? -14.082 0.226 5.707 1.00 96.69 180 ASP A C 1
ATOM 1451 O O . ASP A 1 180 ? -14.450 1.399 5.644 1.00 96.69 180 ASP A O 1
ATOM 1455 N N . PHE A 1 181 ? -13.633 -0.402 4.614 1.00 97.31 181 PHE A N 1
ATOM 1456 C CA . PHE A 1 181 ? -13.446 0.265 3.311 1.00 97.31 181 PHE A CA 1
ATOM 1457 C C . PHE A 1 181 ? -14.687 1.026 2.828 1.00 97.31 181 PHE A C 1
ATOM 1459 O O . PHE A 1 181 ? -14.576 2.108 2.263 1.00 97.31 181 PHE A O 1
ATOM 1466 N N . ASN A 1 182 ? -15.885 0.500 3.093 1.00 96.69 182 ASN A N 1
ATOM 1467 C CA . ASN A 1 182 ? -17.130 1.189 2.746 1.00 96.69 182 ASN A CA 1
ATOM 1468 C C . ASN A 1 182 ? -17.335 2.501 3.518 1.00 96.69 182 ASN A C 1
ATOM 1470 O O . ASN A 1 182 ? -17.922 3.422 2.968 1.00 96.69 182 ASN A O 1
ATOM 1474 N N . TYR A 1 183 ? -16.877 2.586 4.769 1.00 95.75 183 TYR A N 1
ATOM 1475 C CA . TYR A 1 183 ? -16.904 3.823 5.555 1.00 95.75 183 TYR A CA 1
ATOM 1476 C C . TYR A 1 183 ? -15.782 4.778 5.131 1.00 95.75 183 TYR A C 1
ATOM 1478 O O . TYR A 1 183 ? -16.003 5.974 5.043 1.00 95.75 183 TYR A O 1
ATOM 1486 N N . GLN A 1 184 ? -14.598 4.258 4.811 1.00 95.38 184 GLN A N 1
ATOM 1487 C CA . GLN A 1 184 ? -13.455 5.069 4.370 1.00 95.38 184 GLN A CA 1
ATOM 1488 C C . GLN A 1 184 ? -13.672 5.724 2.995 1.00 95.38 184 GLN A C 1
ATOM 1490 O O . GLN A 1 184 ? -12.992 6.684 2.649 1.00 95.38 184 GLN A O 1
ATOM 1495 N N . PHE A 1 185 ? -14.594 5.186 2.193 1.00 93.81 185 PHE A N 1
ATOM 1496 C CA . PHE A 1 185 ? -14.954 5.724 0.882 1.00 93.81 185 PHE A CA 1
ATOM 1497 C C . PHE A 1 185 ? -15.940 6.904 0.948 1.00 93.81 185 PHE A C 1
ATOM 1499 O O . PHE A 1 185 ? -16.069 7.632 -0.037 1.00 93.81 185 PHE A O 1
ATOM 1506 N N . THR A 1 186 ? -16.673 7.064 2.055 1.00 83.94 186 THR A N 1
ATOM 1507 C CA . THR A 1 186 ? -17.779 8.032 2.195 1.00 83.94 186 THR A CA 1
ATOM 1508 C C . THR A 1 186 ? -17.372 9.283 2.941 1.00 83.94 186 THR A C 1
ATOM 1510 O O . THR A 1 186 ? -17.791 10.374 2.493 1.00 83.94 186 THR A O 1
#

Sequence (186 aa):
MRRVFISKYFYVIVIGILLPLNEVLSQQISISRIEQMPNSPSSFEIPDWKNVAIEYDSLVYNLNAAGEYLPLIFIITNTINYPAQNSFGLHSYVGTNYPNLGEAINVIPSIIGASLSGIDKSNQNGYNWVLMSEEYFNKRKGEEVYLNTPNSSSGNDWWYDTMPDVFFYQLFSLYPNTGDFNYQFT

Secondary structure (DSSP, 8-state):
-------HHHHHHHHHHS-------------TTTTTS-SS-TT-PPP-HHHHHHHHHHHHT-TT--STT--SEEEE-S-SS-TTS-EEEEBSSTT-S-TT-B-HHHHHHHHHHHHHTT--TTSBTTB-HHHHGGGGB-TTTT--SB-SSTT--SSS-HHHHHHHHHHHHHHHHH-TTSTTHHHHT-

Mean predicted aligned error: 10.06 Å

Radius of gyration: 27.3 Å; Cα contacts (8 Å, |Δi|>4): 220; chains: 1; bounding box: 66×67×70 Å